Protein AF-A0AAV1J845-F1 (afdb_monomer)

Structure (mmCIF, N/CA/C/O backbone):
data_AF-A0AAV1J845-F1
#
_entry.id   AF-A0AAV1J845-F1
#
loop_
_atom_site.group_PDB
_atom_site.id
_atom_site.type_symbol
_atom_site.label_atom_id
_atom_site.label_alt_id
_atom_site.label_comp_id
_atom_site.label_asym_id
_atom_site.label_entity_id
_atom_site.label_seq_id
_atom_site.pdbx_PDB_ins_code
_atom_site.Cartn_x
_atom_site.Cartn_y
_atom_site.Cartn_z
_atom_site.occupancy
_atom_site.B_iso_or_equiv
_atom_site.auth_seq_id
_atom_site.auth_comp_id
_atom_site.auth_asym_id
_atom_site.auth_atom_id
_atom_site.pdbx_PDB_model_num
ATOM 1 N N . MET A 1 1 ? -7.715 6.908 -30.938 1.00 45.59 1 MET A N 1
ATOM 2 C CA . MET A 1 1 ? -7.040 5.640 -31.341 1.00 45.59 1 MET A CA 1
ATOM 3 C C . MET A 1 1 ? -5.636 5.889 -31.905 1.00 45.59 1 MET A C 1
ATOM 5 O O . MET A 1 1 ? -5.477 5.958 -33.118 1.00 45.59 1 M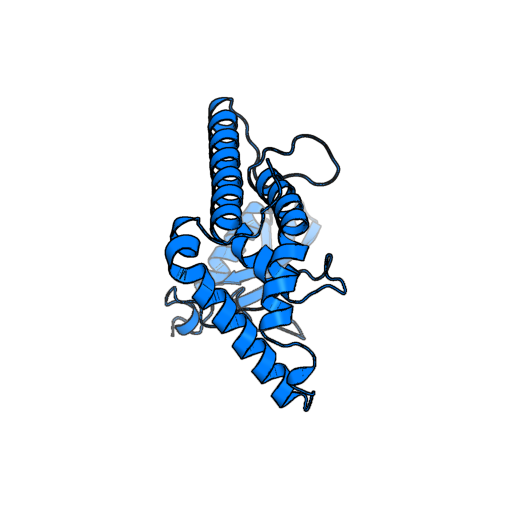ET A O 1
ATOM 9 N N . SER A 1 2 ? -4.590 6.000 -31.077 1.00 50.06 2 SER A N 1
ATOM 10 C CA . SER A 1 2 ? -3.217 5.915 -31.612 1.00 50.06 2 SER A CA 1
ATOM 11 C C . SER A 1 2 ? -2.814 4.439 -31.687 1.00 50.06 2 SER A C 1
ATOM 13 O O . SER A 1 2 ? -2.403 3.855 -30.682 1.00 50.06 2 SER A O 1
ATOM 15 N N . GLN A 1 3 ? -2.973 3.805 -32.847 1.00 63.19 3 GLN A N 1
ATOM 16 C CA . GLN A 1 3 ? -2.339 2.507 -33.075 1.00 63.19 3 GLN A CA 1
ATOM 17 C C . GLN A 1 3 ? -0.819 2.681 -32.957 1.00 63.19 3 GLN A C 1
ATOM 19 O O . GLN A 1 3 ? -0.258 3.655 -33.458 1.00 63.19 3 GLN A O 1
ATOM 24 N N . ILE A 1 4 ? -0.159 1.763 -32.254 1.00 71.00 4 ILE A N 1
ATOM 25 C CA . ILE A 1 4 ? 1.304 1.707 -32.213 1.00 71.00 4 ILE A CA 1
ATOM 26 C C . ILE A 1 4 ? 1.777 1.419 -33.643 1.00 71.00 4 ILE A C 1
ATOM 28 O O . ILE A 1 4 ? 1.463 0.357 -34.179 1.00 71.00 4 ILE A O 1
ATOM 32 N N . SER A 1 5 ? 2.482 2.363 -34.272 1.00 81.62 5 SER A N 1
ATOM 33 C CA . SER A 1 5 ? 2.924 2.203 -35.659 1.00 81.62 5 SER A CA 1
ATOM 34 C C . SER A 1 5 ? 4.077 1.205 -35.764 1.00 81.62 5 SER A C 1
ATOM 36 O O . SER A 1 5 ? 4.944 1.130 -34.888 1.00 81.62 5 SER A O 1
ATOM 38 N N . GLU A 1 6 ? 4.121 0.455 -36.865 1.00 82.44 6 GLU A N 1
ATOM 39 C CA . GLU A 1 6 ? 5.257 -0.425 -37.163 1.00 82.44 6 GLU A CA 1
ATOM 40 C C . GLU A 1 6 ? 6.566 0.359 -37.291 1.00 82.44 6 GLU A C 1
ATOM 42 O O . GLU A 1 6 ? 7.613 -0.122 -36.872 1.00 82.44 6 GLU A O 1
ATOM 47 N N . GLU A 1 7 ? 6.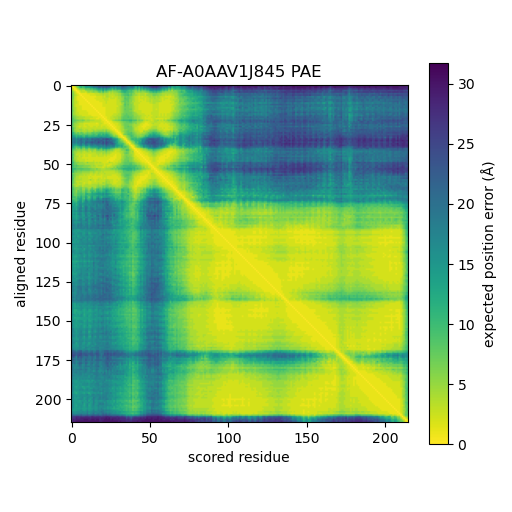505 1.603 -37.769 1.00 85.94 7 GLU A N 1
ATOM 48 C CA . GLU A 1 7 ? 7.653 2.509 -37.832 1.00 85.94 7 GLU A CA 1
ATOM 49 C C . GLU A 1 7 ? 8.264 2.769 -36.445 1.00 85.94 7 GLU A C 1
ATOM 51 O O . GLU A 1 7 ? 9.483 2.691 -36.271 1.00 85.94 7 GLU A O 1
ATOM 56 N N . TYR A 1 8 ? 7.428 3.023 -35.432 1.00 83.19 8 TYR A N 1
ATOM 57 C CA . TYR A 1 8 ? 7.897 3.213 -34.061 1.00 83.19 8 TYR A CA 1
ATOM 58 C C . TYR A 1 8 ? 8.542 1.936 -33.511 1.00 83.19 8 TYR A C 1
ATOM 60 O O . TYR A 1 8 ? 9.627 1.996 -32.931 1.00 83.19 8 TYR A O 1
ATOM 68 N N . LEU A 1 9 ? 7.911 0.777 -33.730 1.00 85.12 9 LEU A N 1
ATOM 69 C CA . LEU A 1 9 ? 8.444 -0.519 -33.297 1.00 85.12 9 LEU A CA 1
ATOM 70 C C . LEU A 1 9 ? 9.800 -0.812 -33.949 1.00 85.12 9 LEU A C 1
ATOM 72 O O . LEU A 1 9 ? 10.750 -1.156 -33.246 1.00 85.12 9 LEU A O 1
ATOM 76 N N . ASN A 1 10 ? 9.916 -0.581 -35.257 1.00 88.50 10 ASN A N 1
ATOM 77 C CA . ASN A 1 10 ? 11.156 -0.733 -36.016 1.00 88.50 10 ASN A CA 1
ATOM 78 C C . ASN A 1 10 ? 12.267 0.176 -35.501 1.00 88.50 10 ASN A C 1
ATOM 80 O O . ASN A 1 10 ? 13.402 -0.268 -35.326 1.00 88.50 10 ASN A O 1
ATOM 84 N N . LYS A 1 11 ? 11.944 1.435 -35.190 1.00 90.88 11 LYS A N 1
ATOM 85 C CA . LYS A 1 11 ? 12.905 2.381 -34.615 1.00 90.88 11 LYS A CA 1
ATOM 86 C C . LYS A 1 11 ? 13.447 1.898 -33.267 1.00 90.88 11 LYS A C 1
ATOM 88 O O . LYS A 1 11 ? 14.646 2.014 -33.012 1.00 90.88 11 LYS A O 1
ATOM 93 N N . VAL A 1 12 ? 12.586 1.361 -32.400 1.00 88.81 12 VAL A N 1
ATOM 94 C CA . VAL A 1 12 ? 13.008 0.831 -31.094 1.00 88.81 12 VAL A CA 1
ATOM 95 C C . VAL A 1 12 ? 13.835 -0.445 -31.266 1.00 88.81 12 VAL A C 1
ATOM 97 O O . VAL A 1 12 ? 14.912 -0.535 -30.682 1.00 88.81 12 VAL A O 1
ATOM 100 N N . LEU A 1 13 ? 13.392 -1.394 -32.098 1.00 90.88 13 LEU A N 1
ATOM 101 C CA . LEU A 1 13 ? 14.118 -2.644 -32.366 1.00 90.88 13 LEU A CA 1
ATOM 102 C C . LEU A 1 13 ? 15.496 -2.388 -32.982 1.00 90.88 13 LEU A C 1
ATOM 104 O O . LEU A 1 13 ? 16.471 -2.977 -32.531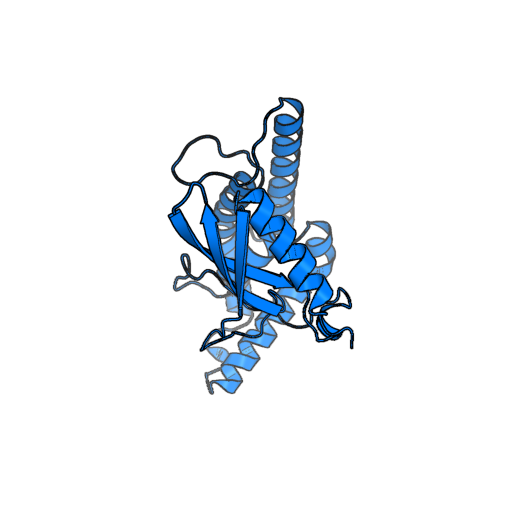 1.00 90.88 13 LEU A O 1
ATOM 108 N N . SER A 1 14 ? 15.606 -1.444 -33.919 1.00 91.56 14 SER A N 1
ATOM 109 C CA . SER A 1 14 ? 16.887 -1.028 -34.500 1.00 91.56 14 SER A CA 1
ATOM 110 C C . SER A 1 14 ? 17.855 -0.494 -33.442 1.00 91.56 14 SER A C 1
ATOM 112 O O . SER A 1 14 ? 19.036 -0.849 -33.433 1.00 91.56 14 SER A O 1
ATOM 114 N N . LYS A 1 15 ? 17.350 0.304 -32.492 1.00 92.75 15 LYS A N 1
ATOM 115 C CA . LYS A 1 15 ? 18.158 0.799 -31.375 1.00 92.75 15 LYS A CA 1
ATOM 116 C C . LYS A 1 15 ? 18.620 -0.338 -30.460 1.00 92.75 15 LYS A C 1
ATOM 118 O O . LYS A 1 15 ? 19.775 -0.336 -30.046 1.00 92.75 15 LYS A O 1
ATOM 123 N N . VAL A 1 16 ? 17.750 -1.305 -30.159 1.00 91.12 16 VAL A N 1
ATOM 124 C CA . VAL A 1 16 ? 18.125 -2.482 -29.357 1.00 91.12 16 VAL A CA 1
ATOM 125 C C . VAL A 1 16 ? 19.157 -3.337 -30.093 1.00 91.12 16 VAL A C 1
ATOM 127 O O . VAL A 1 16 ? 20.171 -3.685 -29.498 1.00 91.12 16 VAL A O 1
ATOM 130 N N . ALA A 1 17 ? 18.959 -3.603 -31.386 1.00 90.81 17 ALA A N 1
ATOM 131 C CA . ALA A 1 17 ? 19.885 -4.379 -32.209 1.00 90.81 17 ALA A CA 1
ATOM 132 C C . ALA A 1 17 ? 21.300 -3.784 -32.185 1.00 90.81 17 ALA A C 1
ATOM 134 O O . ALA A 1 17 ? 22.274 -4.489 -31.924 1.00 90.81 17 ALA A O 1
ATOM 135 N N . SER A 1 18 ? 21.391 -2.463 -32.377 1.00 91.50 18 SER A N 1
ATOM 136 C CA . SER A 1 18 ? 22.649 -1.716 -32.326 1.00 91.50 18 SER A CA 1
ATOM 137 C C . SER A 1 18 ? 23.315 -1.789 -30.949 1.00 91.50 18 SER A C 1
ATOM 139 O O . SER A 1 18 ? 24.509 -2.066 -30.873 1.00 91.50 18 SER A O 1
ATOM 141 N N . LEU A 1 19 ? 22.557 -1.611 -29.859 1.00 91.50 19 LEU A N 1
ATOM 142 C CA . LEU A 1 19 ? 23.084 -1.728 -28.492 1.00 91.50 19 LEU A CA 1
ATOM 143 C C . LEU A 1 19 ? 23.562 -3.148 -28.159 1.00 91.50 19 LEU A C 1
ATOM 145 O O . LEU A 1 19 ? 24.494 -3.315 -27.376 1.00 91.50 19 LEU A O 1
ATOM 149 N N . CYS A 1 20 ? 22.940 -4.167 -28.751 1.00 88.19 20 CYS A N 1
ATOM 150 C CA . CYS A 1 20 ? 23.326 -5.565 -28.579 1.00 88.19 20 CYS A CA 1
ATOM 151 C C . CYS A 1 20 ? 24.479 -6.003 -29.500 1.00 88.19 20 CYS A C 1
ATOM 153 O O . CYS A 1 20 ? 25.030 -7.088 -29.287 1.00 88.19 20 CYS A O 1
ATOM 155 N N . GLY A 1 21 ? 24.878 -5.161 -30.462 1.00 89.56 21 GLY A N 1
ATOM 156 C CA . GLY A 1 21 ? 25.995 -5.401 -31.377 1.00 89.56 21 GLY A CA 1
ATOM 157 C C . GLY A 1 21 ? 25.653 -6.271 -32.589 1.00 89.56 21 GLY A C 1
ATOM 158 O O . GLY A 1 21 ? 26.532 -6.964 -33.088 1.00 89.56 21 GLY A O 1
ATOM 159 N N . PHE A 1 22 ? 24.398 -6.275 -33.043 1.00 90.12 22 PHE A N 1
ATOM 160 C CA . PHE A 1 22 ? 24.001 -7.003 -34.251 1.00 90.12 22 PHE A CA 1
ATOM 161 C C . PHE A 1 22 ? 24.352 -6.220 -35.523 1.00 90.12 22 PHE A C 1
ATOM 163 O O . PHE A 1 22 ? 23.928 -5.075 -35.686 1.00 90.12 22 PHE A O 1
ATOM 170 N N . GLU A 1 23 ? 25.082 -6.853 -36.445 1.00 85.19 23 GLU A N 1
ATOM 171 C CA . GLU A 1 23 ? 25.502 -6.250 -37.723 1.00 85.19 23 GLU A CA 1
ATOM 172 C C . GLU A 1 23 ? 24.425 -6.394 -38.807 1.00 85.19 23 GLU A C 1
ATOM 174 O O . GLU A 1 23 ? 24.140 -5.463 -39.562 1.00 85.19 23 GLU A O 1
ATOM 179 N N . LYS A 1 24 ? 23.780 -7.562 -38.845 1.00 87.88 24 LYS A N 1
ATOM 180 C CA . LYS A 1 24 ? 22.594 -7.861 -39.654 1.00 87.88 24 LYS A CA 1
ATOM 181 C C . LYS A 1 24 ? 21.552 -8.477 -38.747 1.00 87.88 24 LYS A C 1
ATOM 183 O O . LYS A 1 24 ? 21.890 -9.326 -37.926 1.00 87.88 24 LYS A O 1
ATOM 188 N N . TRP A 1 25 ? 20.300 -8.065 -38.890 1.00 92.69 25 TRP A N 1
ATOM 189 C CA . TRP A 1 25 ? 19.234 -8.558 -38.032 1.00 92.69 25 TRP A CA 1
ATOM 190 C C . TRP A 1 25 ? 17.880 -8.546 -38.733 1.00 92.69 25 TRP A C 1
ATOM 192 O O . TRP A 1 25 ? 17.631 -7.787 -39.668 1.00 92.69 25 TRP A O 1
ATOM 202 N N . THR A 1 26 ? 17.009 -9.410 -38.239 1.00 92.12 26 THR A N 1
ATOM 203 C CA . THR A 1 26 ? 15.587 -9.500 -38.554 1.00 92.12 26 THR A CA 1
ATOM 204 C C . THR A 1 26 ? 14.833 -9.676 -37.242 1.00 92.12 26 THR A C 1
ATOM 206 O O . THR A 1 26 ? 15.435 -9.949 -36.199 1.00 92.12 26 THR A O 1
ATOM 209 N N . TYR A 1 27 ? 13.521 -9.491 -37.262 1.00 91.31 27 TYR A N 1
ATOM 210 C CA . TYR A 1 27 ? 12.710 -9.748 -36.085 1.00 91.31 27 TYR A CA 1
ATOM 211 C C . TYR A 1 27 ? 11.401 -10.425 -36.458 1.00 91.31 27 TYR A C 1
ATOM 213 O O . TYR A 1 27 ? 10.855 -10.209 -37.539 1.00 91.31 27 TYR A O 1
ATOM 221 N N . GLU A 1 28 ? 10.877 -11.189 -35.511 1.00 89.75 28 GLU A N 1
ATOM 222 C CA . GLU A 1 28 ? 9.559 -11.803 -35.583 1.00 89.75 28 GLU A CA 1
ATOM 223 C C . GLU A 1 28 ? 8.751 -11.382 -34.360 1.00 89.75 28 GLU A C 1
ATOM 225 O O . GLU A 1 28 ? 9.286 -11.251 -33.256 1.00 89.75 28 GLU A O 1
ATOM 230 N N . ARG A 1 29 ? 7.458 -11.115 -34.558 1.00 86.19 29 ARG A N 1
ATOM 231 C CA . ARG A 1 29 ? 6.534 -10.843 -33.456 1.00 86.19 29 ARG A CA 1
ATOM 232 C C . ARG A 1 29 ? 5.968 -12.168 -32.970 1.00 86.19 29 ARG A C 1
ATOM 234 O O . ARG A 1 29 ? 5.378 -12.900 -33.757 1.00 86.19 29 ARG A O 1
ATOM 241 N N . GLU A 1 30 ? 6.085 -12.427 -31.676 1.00 83.62 30 GLU A N 1
ATOM 242 C CA . GLU A 1 30 ? 5.433 -13.574 -31.047 1.00 83.62 30 GLU A CA 1
ATOM 243 C C . GLU A 1 30 ? 4.057 -13.178 -30.484 1.00 83.62 30 GLU A C 1
ATOM 245 O O . GLU A 1 30 ? 3.706 -11.999 -30.348 1.00 83.62 30 GLU A O 1
ATOM 250 N N . THR A 1 31 ? 3.260 -14.180 -30.130 1.00 75.88 31 THR A N 1
ATOM 251 C CA . THR A 1 31 ? 2.016 -14.013 -29.375 1.00 75.88 31 THR A CA 1
ATOM 252 C C . THR A 1 31 ? 2.125 -14.796 -28.080 1.00 75.88 31 THR A C 1
ATOM 254 O O . THR A 1 31 ? 2.496 -15.966 -28.103 1.00 75.88 31 THR A O 1
ATOM 257 N N . PHE A 1 32 ? 1.769 -14.190 -26.951 1.00 69.00 32 PHE A N 1
ATOM 258 C CA . PHE A 1 32 ? 1.576 -14.962 -25.726 1.00 69.00 32 PHE A CA 1
ATOM 259 C C . PHE A 1 32 ? 0.226 -15.684 -25.795 1.00 69.00 32 PHE A C 1
ATOM 261 O O . PHE A 1 32 ? -0.783 -15.051 -26.099 1.00 69.00 32 PHE A O 1
ATOM 268 N N . GLU A 1 33 ? 0.199 -16.980 -25.475 1.00 65.81 33 GLU A N 1
ATOM 269 C CA . GLU A 1 33 ? -1.042 -17.773 -25.420 1.00 65.81 33 GLU A CA 1
ATOM 270 C C . GLU A 1 33 ? -2.034 -17.221 -24.386 1.00 65.81 33 GLU A C 1
ATOM 272 O O . GLU A 1 33 ? -3.240 -17.236 -24.604 1.00 65.81 33 GLU A O 1
ATOM 277 N N . ASN A 1 34 ? -1.517 -16.669 -23.285 1.00 55.66 34 ASN A N 1
ATOM 278 C CA . ASN A 1 34 ? -2.303 -16.050 -22.226 1.00 55.66 34 ASN A CA 1
ATOM 279 C C . ASN A 1 34 ? -1.771 -14.641 -21.955 1.00 55.66 34 ASN A C 1
ATOM 281 O O . ASN A 1 34 ? -0.866 -14.446 -21.143 1.00 55.66 34 ASN A O 1
ATOM 285 N N . ILE A 1 35 ? -2.324 -13.638 -22.637 1.00 54.59 35 ILE A N 1
ATOM 286 C CA . ILE A 1 35 ? -2.120 -12.243 -22.242 1.00 54.59 35 ILE A CA 1
ATOM 287 C C . ILE A 1 35 ? -3.173 -11.934 -21.189 1.00 54.59 35 ILE A C 1
ATOM 289 O O . ILE A 1 35 ? -4.353 -11.787 -21.505 1.00 54.59 35 ILE A O 1
ATOM 293 N N . ALA A 1 36 ? -2.752 -11.769 -19.938 1.00 48.31 36 ALA A N 1
ATOM 294 C CA . ALA A 1 36 ? -3.540 -10.967 -19.024 1.00 48.31 36 ALA A CA 1
ATOM 295 C C . ALA A 1 36 ? -3.498 -9.538 -19.584 1.00 48.31 36 ALA A C 1
ATOM 297 O O . ALA A 1 36 ? -2.510 -8.829 -19.417 1.00 48.31 36 ALA A O 1
ATOM 298 N N . GLN A 1 37 ? -4.511 -9.135 -20.356 1.00 46.38 37 GLN A N 1
ATOM 299 C CA . GLN A 1 37 ? -4.685 -7.731 -20.719 1.00 46.38 37 GLN A CA 1
ATOM 300 C C . GLN A 1 37 ? -4.977 -6.988 -19.419 1.00 46.38 37 GLN A C 1
ATOM 302 O O . GLN A 1 37 ? -6.113 -6.912 -18.963 1.00 46.38 37 GLN A O 1
ATOM 307 N N . ASN A 1 38 ? -3.934 -6.510 -18.759 1.00 56.03 38 ASN A N 1
ATOM 308 C CA . ASN A 1 38 ? -4.056 -5.782 -17.514 1.00 56.03 38 ASN A CA 1
ATOM 309 C C . ASN A 1 38 ? -3.034 -4.643 -17.450 1.00 56.03 38 ASN A C 1
ATOM 311 O O . ASN A 1 38 ? -2.183 -4.480 -18.323 1.00 56.03 38 ASN A O 1
ATOM 315 N N . TYR A 1 39 ? -3.219 -3.815 -16.420 1.00 50.81 39 TYR A N 1
ATOM 316 C CA . TYR A 1 39 ? -2.565 -2.562 -16.008 1.00 50.81 39 TYR A CA 1
ATOM 317 C C . TYR A 1 39 ? -1.100 -2.295 -16.442 1.00 50.81 39 TYR A C 1
ATOM 319 O O . TYR A 1 39 ? -0.664 -1.147 -16.466 1.00 50.81 39 TYR A O 1
ATOM 327 N N . PHE A 1 40 ? -0.329 -3.315 -16.822 1.00 55.28 40 PHE A N 1
ATOM 328 C CA . PHE A 1 40 ? 1.024 -3.197 -17.364 1.00 55.28 40 PHE A CA 1
ATOM 329 C C . PHE A 1 40 ? 1.095 -2.622 -18.789 1.00 55.28 40 PHE A C 1
ATOM 331 O O . PHE A 1 40 ? 2.185 -2.255 -19.220 1.00 55.28 40 PHE A O 1
ATOM 338 N N . GLY A 1 41 ? -0.028 -2.476 -19.494 1.00 69.31 41 GLY A N 1
ATOM 339 C CA . GLY A 1 41 ? -0.061 -1.907 -20.841 1.00 69.31 41 GLY A CA 1
ATOM 340 C C . GLY A 1 41 ? -0.042 -2.959 -21.944 1.00 69.31 41 GLY A C 1
ATOM 341 O O . GLY A 1 41 ? -0.340 -4.126 -21.709 1.00 69.31 41 GLY A O 1
ATOM 342 N N . VAL A 1 42 ? 0.252 -2.543 -23.175 1.00 76.06 42 VAL A N 1
ATOM 343 C CA . VAL A 1 42 ? 0.363 -3.470 -24.306 1.00 76.06 42 VAL A CA 1
ATOM 344 C C . VAL A 1 42 ? 1.728 -4.138 -24.237 1.00 76.06 42 VAL A C 1
ATOM 346 O O . VAL A 1 42 ? 2.758 -3.470 -24.348 1.00 76.06 42 VAL A O 1
ATOM 349 N N . ILE A 1 43 ? 1.719 -5.454 -24.046 1.00 80.12 43 ILE A N 1
ATOM 350 C CA . ILE A 1 43 ? 2.917 -6.284 -24.044 1.00 80.12 43 ILE A CA 1
ATOM 351 C C . ILE A 1 43 ? 3.064 -6.910 -25.431 1.00 80.12 43 ILE A C 1
ATOM 353 O O . ILE A 1 43 ? 2.170 -7.625 -25.880 1.00 80.12 43 ILE A O 1
ATOM 357 N N . ILE A 1 44 ? 4.176 -6.634 -26.114 1.00 83.19 44 ILE A N 1
ATOM 358 C CA . ILE A 1 44 ? 4.451 -7.155 -27.459 1.00 83.19 44 ILE A CA 1
ATOM 359 C C . ILE A 1 44 ? 5.788 -7.900 -27.428 1.00 83.19 44 ILE A C 1
ATOM 361 O O . ILE A 1 44 ? 6.831 -7.247 -27.314 1.00 83.19 44 ILE A O 1
ATOM 365 N N . PRO A 1 45 ? 5.783 -9.242 -27.475 1.00 87.00 45 PRO A N 1
ATOM 366 C CA . PRO A 1 45 ? 7.011 -10.015 -27.532 1.00 87.00 45 PRO A CA 1
ATOM 367 C C . PRO A 1 45 ? 7.581 -10.028 -28.952 1.00 87.00 45 PRO A C 1
ATOM 369 O O . PRO A 1 45 ? 6.856 -10.100 -29.948 1.00 87.00 45 PRO A O 1
ATOM 372 N N . PHE A 1 46 ? 8.902 -9.962 -29.025 1.00 88.50 46 PHE A N 1
ATOM 373 C CA . PHE A 1 46 ? 9.682 -10.025 -30.246 1.00 88.50 46 PHE A CA 1
ATOM 374 C C . PHE A 1 46 ? 10.849 -10.987 -30.065 1.00 88.50 46 PHE A C 1
ATOM 376 O O . PHE A 1 46 ? 11.480 -11.024 -29.006 1.00 88.50 46 PHE A O 1
ATOM 383 N N . VAL A 1 47 ? 11.187 -11.695 -31.134 1.00 91.56 47 VAL A N 1
ATOM 384 C CA . VAL A 1 47 ? 12.469 -12.383 -31.267 1.00 91.56 47 VAL A CA 1
ATOM 385 C C . VAL A 1 47 ? 13.287 -11.604 -32.271 1.00 91.56 47 VAL A C 1
ATOM 387 O O . VAL A 1 47 ? 12.880 -11.459 -33.420 1.00 91.56 47 VAL A O 1
ATOM 390 N N . LEU A 1 48 ? 14.422 -11.076 -31.833 1.00 91.56 48 LEU A N 1
ATOM 391 C CA . LEU A 1 48 ? 15.394 -10.439 -32.704 1.00 91.56 48 LEU A CA 1
ATOM 392 C C . LEU A 1 48 ? 16.465 -11.467 -33.048 1.00 91.56 48 LEU A C 1
ATOM 394 O O . LEU A 1 48 ? 17.155 -11.952 -32.157 1.00 91.56 48 LEU A O 1
ATOM 398 N N . ASN A 1 49 ? 16.584 -11.802 -34.325 1.00 92.31 49 ASN A N 1
ATOM 399 C CA . ASN A 1 49 ? 17.580 -12.734 -34.837 1.00 92.31 49 ASN A CA 1
ATOM 400 C C . ASN A 1 49 ? 18.641 -11.935 -35.574 1.00 92.31 49 ASN A C 1
ATOM 402 O O . ASN A 1 49 ? 18.300 -11.155 -36.464 1.00 92.31 49 ASN A O 1
ATOM 406 N N . GLY A 1 50 ? 19.913 -12.120 -35.250 1.00 90.62 50 GLY A N 1
ATOM 407 C CA . GLY A 1 50 ? 20.966 -11.406 -35.954 1.00 90.62 50 GLY A CA 1
ATOM 408 C C . GLY A 1 50 ? 22.331 -12.058 -35.863 1.00 90.62 50 GLY A C 1
ATOM 409 O O . GLY A 1 50 ? 22.553 -12.988 -35.094 1.00 90.62 50 GLY A O 1
ATOM 410 N N . GLU A 1 51 ? 23.244 -11.542 -36.672 1.00 90.19 51 GLU A N 1
ATOM 411 C CA . GLU A 1 51 ? 24.639 -11.957 -36.697 1.00 90.19 51 GLU A CA 1
ATOM 412 C C . GLU A 1 51 ? 25.466 -11.029 -35.805 1.00 90.19 51 GLU A C 1
ATOM 414 O O . GLU A 1 51 ? 25.402 -9.799 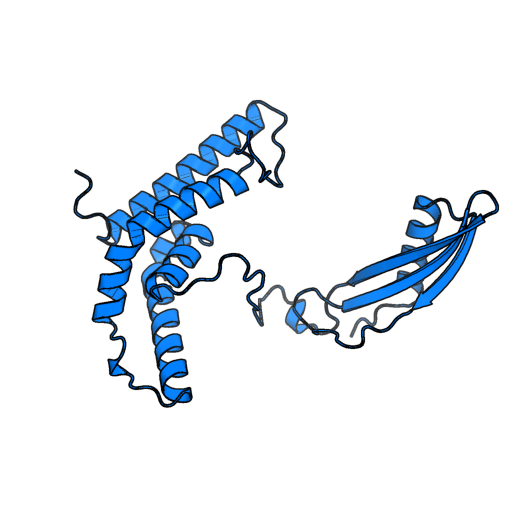-35.926 1.00 90.19 51 GLU A O 1
ATOM 419 N N . LYS A 1 52 ? 26.238 -11.632 -34.904 1.00 85.75 52 LYS A N 1
ATOM 420 C CA . LYS A 1 52 ? 27.155 -10.958 -33.992 1.00 85.75 52 LYS A CA 1
ATOM 421 C C . LYS A 1 52 ? 28.479 -11.711 -33.993 1.00 85.75 52 LYS A C 1
ATOM 423 O O . LYS A 1 52 ? 28.518 -12.900 -33.693 1.00 85.75 52 LYS A O 1
ATOM 428 N N . HIS A 1 53 ? 29.565 -11.026 -34.353 1.00 84.88 53 HIS A N 1
ATOM 429 C CA . HIS A 1 53 ? 30.908 -11.618 -34.448 1.00 84.88 53 HIS A CA 1
ATOM 430 C C . HIS A 1 53 ? 30.972 -12.912 -35.293 1.00 84.88 53 HIS A C 1
ATOM 432 O O . HIS A 1 53 ? 31.684 -13.852 -34.942 1.00 84.88 53 HIS A O 1
ATOM 438 N N . GLY A 1 54 ? 30.212 -12.984 -36.391 1.00 82.69 54 GLY A N 1
ATOM 439 C CA . GLY A 1 54 ? 30.175 -14.159 -37.272 1.00 82.69 54 GLY A CA 1
ATOM 440 C C . GLY A 1 54 ? 29.333 -15.339 -36.765 1.00 82.69 54 GLY A C 1
ATOM 441 O O . GLY A 1 54 ? 29.349 -16.401 -37.386 1.00 82.69 54 GLY A O 1
ATOM 442 N N . ALA A 1 55 ? 28.606 -15.182 -35.653 1.00 87.56 55 ALA A N 1
ATOM 443 C CA . ALA A 1 55 ? 27.670 -16.174 -35.130 1.00 87.56 55 ALA A CA 1
ATOM 444 C C . ALA A 1 55 ? 26.230 -15.646 -35.162 1.00 87.56 55 ALA A C 1
ATOM 446 O O . ALA A 1 55 ? 25.979 -14.469 -34.904 1.00 87.56 55 ALA A O 1
ATOM 447 N N . ASN A 1 56 ? 25.275 -16.531 -35.450 1.00 90.75 56 ASN A N 1
ATOM 448 C CA . ASN A 1 56 ? 23.854 -16.209 -35.349 1.00 90.75 56 ASN A CA 1
ATOM 449 C C . ASN A 1 56 ? 23.400 -16.313 -33.890 1.00 90.75 56 ASN A C 1
ATOM 451 O O . ASN A 1 56 ? 23.557 -17.362 -33.263 1.00 90.75 56 ASN A O 1
ATOM 455 N N . GLU A 1 57 ? 22.789 -15.251 -33.378 1.00 92.38 57 GLU A N 1
ATOM 456 C CA . GLU A 1 57 ? 22.204 -15.191 -32.041 1.00 92.38 57 GLU A CA 1
ATOM 457 C C . GLU A 1 57 ? 20.750 -14.702 -32.101 1.00 92.38 57 GLU A C 1
ATOM 459 O O . GLU A 1 57 ? 20.360 -13.923 -32.976 1.00 92.38 57 GLU A O 1
ATOM 464 N N . SER A 1 58 ? 19.954 -15.142 -31.126 1.00 91.25 58 SER A N 1
ATOM 465 C CA . SER A 1 58 ? 18.562 -14.727 -30.955 1.00 91.25 58 SER A CA 1
ATOM 466 C C . SER A 1 58 ? 18.376 -14.061 -29.598 1.00 91.25 58 SER A C 1
ATOM 468 O O . SER A 1 58 ? 18.757 -14.608 -28.562 1.00 91.25 58 SER A O 1
ATOM 470 N N . LEU A 1 59 ? 17.719 -12.907 -29.591 1.00 89.06 59 LEU A N 1
ATOM 471 C CA . LEU A 1 59 ? 17.366 -12.166 -28.390 1.00 89.06 59 LEU A CA 1
ATOM 472 C C . LEU A 1 59 ? 15.846 -12.059 -28.280 1.00 89.06 59 LEU A C 1
ATOM 474 O O . LEU A 1 59 ? 15.190 -11.447 -29.121 1.00 89.06 59 LEU A O 1
ATOM 478 N N . ARG A 1 60 ? 15.283 -12.627 -27.210 1.00 90.19 60 ARG A N 1
ATOM 479 C CA . ARG A 1 60 ? 13.862 -12.467 -26.883 1.00 90.19 60 ARG A CA 1
ATOM 480 C C . ARG A 1 60 ? 13.662 -11.184 -26.090 1.00 90.19 60 ARG A C 1
ATOM 482 O O . ARG A 1 60 ? 14.256 -11.009 -25.028 1.00 90.19 60 ARG A O 1
ATOM 489 N N . ILE A 1 61 ? 12.827 -10.294 -26.610 1.00 87.69 61 ILE A N 1
ATOM 490 C CA . ILE A 1 61 ? 12.554 -8.976 -26.040 1.00 87.69 61 ILE A CA 1
ATOM 491 C C . ILE A 1 61 ? 11.051 -8.829 -25.874 1.00 87.69 61 ILE A C 1
ATOM 493 O O . ILE A 1 61 ? 10.272 -9.280 -26.705 1.00 87.69 61 ILE A O 1
ATOM 497 N N . VAL A 1 62 ? 10.633 -8.146 -24.817 1.00 85.81 62 VAL A N 1
ATOM 498 C CA . VAL A 1 62 ? 9.230 -7.821 -24.594 1.00 85.81 62 VAL A CA 1
ATOM 499 C C . VAL A 1 62 ? 9.085 -6.312 -24.482 1.00 85.81 62 VAL A C 1
ATOM 501 O O . VAL A 1 62 ? 9.642 -5.691 -23.576 1.00 85.81 62 VAL A O 1
ATOM 504 N N . PHE A 1 63 ? 8.339 -5.703 -25.402 1.00 84.06 63 PHE A N 1
ATOM 505 C CA . PHE A 1 63 ? 8.001 -4.286 -25.312 1.00 84.06 63 PHE A CA 1
ATOM 506 C C . PHE A 1 63 ? 6.790 -4.095 -24.414 1.00 84.06 63 PHE A C 1
ATOM 508 O O . PHE A 1 63 ? 5.769 -4.750 -24.597 1.00 84.06 63 PHE A O 1
ATOM 515 N N . LYS A 1 64 ? 6.904 -3.157 -23.472 1.00 81.69 64 LYS A N 1
ATOM 516 C CA . LYS A 1 64 ? 5.814 -2.696 -22.614 1.00 81.69 64 LYS A CA 1
ATOM 517 C C . LYS A 1 64 ? 5.431 -1.281 -23.038 1.00 81.69 64 LYS A C 1
ATOM 519 O O . LYS A 1 64 ? 6.197 -0.345 -22.821 1.00 81.69 64 LYS A O 1
ATOM 524 N N . LEU A 1 65 ? 4.263 -1.131 -23.652 1.00 76.38 65 LEU A N 1
ATOM 525 C CA . LEU A 1 65 ? 3.757 0.139 -24.177 1.00 76.38 65 LEU A CA 1
ATOM 526 C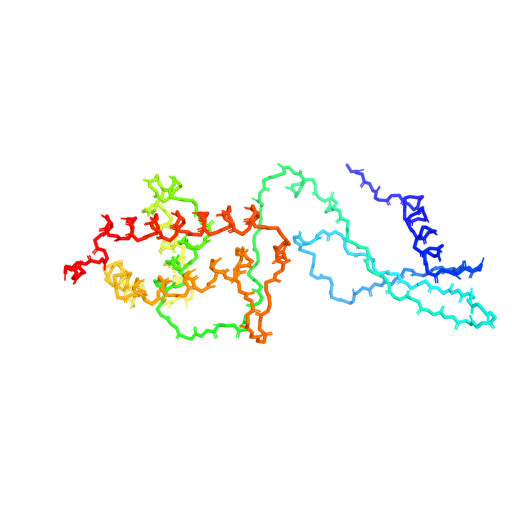 C . LEU A 1 65 ? 2.490 0.567 -23.439 1.00 76.38 65 LEU A C 1
ATOM 528 O O . LEU A 1 65 ? 1.828 -0.251 -22.808 1.00 76.38 65 LEU A O 1
ATOM 532 N N . ALA A 1 66 ? 2.135 1.851 -23.510 1.00 72.50 66 ALA A N 1
ATOM 533 C CA . ALA A 1 66 ? 0.903 2.339 -22.893 1.00 72.50 66 ALA A CA 1
ATOM 534 C C . ALA A 1 66 ? -0.327 1.576 -23.440 1.00 72.50 66 A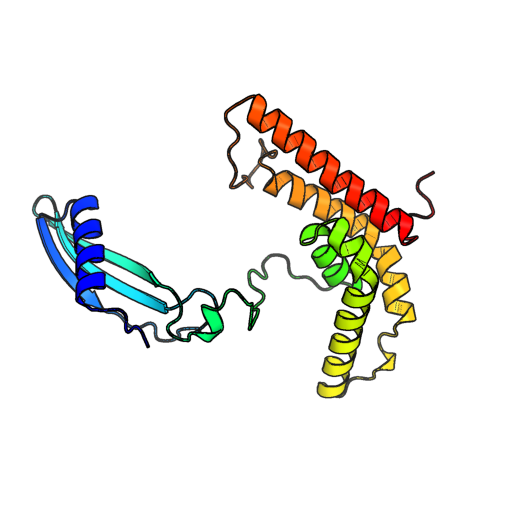LA A C 1
ATOM 536 O O . ALA A 1 66 ? -0.361 1.269 -24.635 1.00 72.50 66 ALA A O 1
ATOM 537 N N . PRO A 1 67 ? -1.345 1.286 -22.606 1.00 72.88 67 PRO A N 1
ATOM 538 C CA . PRO A 1 67 ? -2.585 0.638 -23.044 1.00 72.88 67 PRO A CA 1
ATOM 539 C C . PRO A 1 67 ? -3.193 1.349 -24.259 1.00 72.88 67 PRO A C 1
ATOM 541 O O . PRO A 1 67 ? -3.138 2.571 -24.328 1.00 72.88 67 PRO A O 1
ATOM 544 N N . ASN A 1 68 ? -3.787 0.631 -25.216 1.00 73.31 68 ASN A N 1
ATOM 545 C CA . ASN A 1 68 ? -4.477 1.266 -26.356 1.00 73.31 68 ASN A CA 1
ATOM 546 C C . ASN A 1 68 ? -5.807 1.921 -25.961 1.00 73.31 68 ASN A C 1
ATOM 548 O O . ASN A 1 68 ? -6.275 2.827 -26.647 1.00 73.31 68 ASN A O 1
ATOM 552 N N . ASP A 1 69 ? -6.395 1.459 -24.863 1.00 72.19 69 ASP A N 1
ATOM 553 C CA . ASP A 1 69 ? -7.624 1.994 -24.302 1.00 72.19 69 ASP A CA 1
ATOM 554 C C . ASP A 1 69 ? -7.333 3.297 -23.539 1.00 72.19 69 ASP A C 1
ATOM 556 O O . ASP A 1 69 ? -6.582 3.324 -22.559 1.00 72.19 69 ASP A O 1
ATOM 560 N N . GLU A 1 70 ? -7.924 4.387 -24.032 1.00 72.12 70 GLU A N 1
ATOM 561 C CA . GLU A 1 70 ? -7.738 5.749 -23.528 1.00 72.12 70 GLU A CA 1
ATOM 562 C C . GLU A 1 70 ? -8.198 5.904 -22.071 1.00 72.12 70 GLU A C 1
ATOM 564 O O . GLU A 1 70 ? -7.647 6.738 -21.355 1.00 72.12 70 GLU A O 1
ATOM 569 N N . ARG A 1 71 ? -9.095 5.039 -21.574 1.00 69.00 71 ARG A N 1
ATOM 570 C CA . ARG A 1 71 ? -9.514 5.041 -20.162 1.00 69.00 71 ARG A CA 1
ATOM 571 C C . ARG A 1 71 ? -8.346 4.774 -19.211 1.00 69.00 71 ARG A C 1
ATOM 573 O O . ARG A 1 71 ? -8.337 5.291 -18.101 1.00 69.00 71 ARG A O 1
ATOM 580 N N . TYR A 1 72 ? -7.339 4.010 -19.641 1.00 66.94 72 TYR A N 1
ATOM 581 C CA . TYR A 1 72 ? -6.118 3.789 -18.857 1.00 66.94 72 TYR A CA 1
ATOM 582 C C . TYR A 1 72 ? -5.056 4.885 -19.066 1.00 66.94 72 TYR A C 1
ATOM 584 O O . TYR A 1 72 ? -4.002 4.841 -18.431 1.00 66.94 72 TYR A O 1
ATOM 592 N N . ARG A 1 73 ? -5.292 5.845 -19.972 1.00 68.31 73 ARG A N 1
ATOM 593 C CA . ARG A 1 73 ? -4.381 6.965 -20.271 1.00 68.31 73 ARG A CA 1
ATOM 594 C C . ARG A 1 73 ? -4.778 8.268 -19.575 1.00 68.31 73 ARG A C 1
ATOM 596 O O . ARG A 1 73 ? -3.948 9.164 -19.494 1.00 68.31 73 ARG A O 1
ATOM 603 N N . ASP A 1 74 ? -5.990 8.350 -19.032 1.00 71.88 74 ASP A N 1
ATOM 604 C CA . ASP A 1 74 ? -6.552 9.542 -18.374 1.00 71.88 74 ASP A CA 1
ATOM 605 C C . ASP A 1 74 ? -5.940 9.843 -16.984 1.00 71.88 74 ASP A C 1
ATOM 607 O O . ASP A 1 74 ? -6.456 10.640 -16.208 1.00 71.88 74 ASP A O 1
ATOM 611 N N . GLY A 1 75 ? -4.863 9.149 -16.591 1.00 69.88 75 GLY A N 1
ATOM 612 C CA . GLY A 1 75 ? -4.217 9.299 -15.277 1.00 69.88 75 GLY A CA 1
ATOM 613 C C . GLY A 1 75 ? -5.073 8.853 -14.081 1.00 69.88 75 GLY A C 1
ATOM 614 O O . GLY A 1 75 ? -4.565 8.753 -12.964 1.00 69.88 75 GLY A O 1
ATOM 615 N N . ARG A 1 76 ? -6.353 8.539 -14.304 1.00 75.69 76 ARG A N 1
ATOM 616 C CA . ARG A 1 76 ? -7.283 8.017 -13.310 1.00 75.69 76 ARG A CA 1
ATOM 617 C C . ARG A 1 76 ? -7.202 6.487 -13.256 1.00 75.69 76 ARG A C 1
ATOM 619 O O . ARG A 1 76 ? -7.437 5.831 -14.269 1.00 75.69 76 ARG A O 1
ATOM 626 N N . PRO A 1 77 ? -6.932 5.885 -12.086 1.00 73.50 77 PRO A N 1
ATOM 627 C CA . PRO A 1 77 ? -7.021 4.438 -11.931 1.00 73.50 77 PRO A CA 1
ATOM 628 C C . PRO A 1 77 ? -8.458 3.953 -12.181 1.00 73.50 77 PRO A C 1
ATOM 630 O O . PRO A 1 77 ? -9.388 4.425 -11.528 1.00 73.50 77 PRO A O 1
ATOM 633 N N . ILE A 1 78 ? -8.638 3.010 -13.111 1.00 78.06 78 ILE A N 1
ATOM 634 C CA . ILE A 1 78 ? -9.952 2.417 -13.438 1.00 78.06 78 ILE A CA 1
ATOM 635 C C . ILE A 1 78 ? -10.102 0.960 -12.980 1.00 78.06 78 ILE A C 1
ATOM 637 O O . ILE A 1 78 ? -11.207 0.432 -12.947 1.00 78.06 78 ILE A O 1
ATOM 641 N N . SER A 1 79 ? -8.995 0.303 -12.632 1.00 75.81 79 SER A N 1
ATOM 642 C CA . SER A 1 79 ? -8.968 -1.076 -12.141 1.00 75.81 79 SER A CA 1
ATOM 643 C C . SER A 1 79 ? -7.686 -1.327 -11.354 1.00 75.81 79 SER A C 1
ATOM 645 O O . SER A 1 79 ? -6.642 -0.774 -11.708 1.00 75.81 79 SER A O 1
ATOM 647 N N . ALA A 1 80 ? -7.740 -2.214 -10.364 1.00 79.25 80 ALA A N 1
ATOM 648 C CA . ALA A 1 80 ? -6.574 -2.693 -9.630 1.00 79.25 80 ALA A CA 1
ATOM 649 C C . ALA A 1 80 ? -6.544 -4.227 -9.624 1.00 79.25 80 ALA A C 1
ATOM 651 O O . ALA A 1 80 ? -7.588 -4.873 -9.668 1.00 79.25 80 ALA A O 1
ATOM 652 N N . CYS A 1 81 ? -5.343 -4.798 -9.573 1.00 80.31 81 CYS A N 1
ATOM 653 C CA . CYS A 1 81 ? -5.122 -6.231 -9.408 1.00 80.31 81 CYS A CA 1
ATOM 654 C C . CYS A 1 81 ? -4.032 -6.426 -8.354 1.00 80.31 81 CYS A C 1
ATOM 656 O O . CYS A 1 81 ? -2.969 -5.807 -8.451 1.00 80.31 81 CYS A O 1
ATOM 658 N N . ILE A 1 82 ? -4.313 -7.247 -7.342 1.00 80.19 82 ILE A N 1
ATOM 659 C CA . ILE A 1 82 ? -3.318 -7.632 -6.340 1.00 80.19 82 ILE A CA 1
ATOM 660 C C . ILE A 1 82 ? -2.382 -8.648 -6.993 1.00 80.19 82 ILE A C 1
ATOM 662 O O . ILE A 1 82 ? -2.822 -9.579 -7.660 1.00 80.19 82 ILE A O 1
ATOM 666 N N . ILE A 1 83 ? -1.084 -8.445 -6.815 1.00 81.69 83 ILE A N 1
ATOM 667 C CA . ILE A 1 83 ? -0.034 -9.342 -7.294 1.00 81.69 83 ILE A CA 1
ATOM 668 C C . ILE A 1 83 ? 0.859 -9.731 -6.119 1.00 81.69 83 ILE A C 1
ATOM 670 O O . ILE A 1 83 ? 0.761 -9.134 -5.050 1.00 81.69 83 ILE A O 1
ATOM 674 N N . ASP A 1 84 ? 1.765 -10.679 -6.356 1.00 77.75 84 ASP A N 1
ATOM 675 C CA . ASP A 1 84 ? 2.803 -11.073 -5.400 1.00 77.75 84 ASP A CA 1
ATOM 676 C C . ASP A 1 84 ? 2.248 -11.644 -4.077 1.00 77.75 84 ASP A C 1
ATOM 678 O O . ASP A 1 84 ? 2.335 -11.057 -2.999 1.00 77.75 84 ASP A O 1
ATOM 682 N N . TYR A 1 85 ? 1.684 -12.851 -4.174 1.00 83.94 85 TYR A N 1
ATOM 683 C CA . TYR A 1 85 ? 1.084 -13.595 -3.059 1.00 83.94 85 TYR A CA 1
ATOM 684 C C . TYR A 1 85 ? 2.112 -14.323 -2.168 1.00 83.94 85 TYR A C 1
ATOM 686 O O . TYR A 1 85 ? 1.743 -15.175 -1.362 1.00 83.94 85 TYR A O 1
ATOM 694 N N . GLN A 1 86 ? 3.411 -14.018 -2.284 1.00 84.00 86 GLN A N 1
ATOM 695 C CA . GLN A 1 86 ? 4.476 -14.754 -1.582 1.00 84.00 86 GLN A CA 1
ATOM 696 C C . GLN A 1 86 ? 4.418 -14.631 -0.047 1.00 84.00 86 GLN A C 1
ATOM 698 O O . GLN A 1 86 ? 5.018 -15.433 0.663 1.00 84.00 86 GLN A O 1
ATOM 703 N N . THR A 1 87 ? 3.699 -13.630 0.471 1.00 82.44 87 THR A N 1
ATOM 704 C CA . THR A 1 87 ? 3.518 -13.392 1.917 1.00 82.44 87 THR A CA 1
ATOM 705 C C . THR A 1 87 ? 2.081 -13.615 2.402 1.00 82.44 87 THR A C 1
ATOM 707 O O . THR A 1 87 ? 1.765 -13.317 3.561 1.00 82.44 87 THR A O 1
ATOM 710 N N . THR A 1 88 ? 1.205 -14.141 1.536 1.00 87.69 88 THR A N 1
ATOM 711 C CA . THR A 1 88 ? -0.191 -14.431 1.876 1.00 87.69 88 THR A CA 1
ATOM 712 C C . THR A 1 88 ? -0.268 -15.496 2.963 1.00 87.69 88 THR A C 1
ATOM 714 O O . THR A 1 88 ? 0.429 -16.508 2.931 1.00 87.69 88 THR A O 1
ATOM 717 N N . ARG A 1 89 ? -1.136 -15.260 3.944 1.00 89.94 89 ARG A N 1
ATOM 718 C CA . ARG A 1 89 ? -1.360 -16.146 5.084 1.00 89.94 89 ARG A CA 1
ATOM 719 C C . ARG A 1 89 ? -2.784 -15.982 5.591 1.00 89.94 89 ARG A C 1
ATOM 721 O O . ARG A 1 89 ? -3.407 -14.953 5.352 1.00 89.94 89 ARG A O 1
ATOM 728 N N . ILE A 1 90 ? -3.272 -16.973 6.327 1.00 92.56 90 ILE A N 1
ATOM 729 C CA . ILE A 1 90 ? -4.550 -16.863 7.035 1.00 92.56 90 ILE A CA 1
ATOM 730 C C . ILE A 1 90 ? -4.355 -15.901 8.214 1.00 92.56 90 ILE A C 1
ATOM 732 O O . ILE A 1 90 ? -3.490 -16.126 9.060 1.00 92.56 90 ILE A O 1
ATOM 736 N N . SER A 1 91 ? -5.124 -14.813 8.242 1.00 90.75 91 SER A N 1
ATOM 737 C CA . SER A 1 91 ? -5.048 -13.755 9.255 1.00 90.75 91 SER A CA 1
ATOM 738 C C . SER A 1 91 ? -6.401 -13.043 9.387 1.00 90.75 91 SER A C 1
ATOM 740 O O . SER A 1 91 ? -7.309 -13.280 8.592 1.00 90.75 91 SER A O 1
ATOM 742 N N . SER A 1 92 ? -6.542 -12.171 10.392 1.00 93.69 92 SER A N 1
ATOM 743 C CA . SER A 1 92 ? -7.720 -11.305 10.530 1.00 93.69 92 SER A CA 1
ATOM 744 C C . SER A 1 92 ? -7.828 -10.338 9.335 1.00 93.69 92 SER A C 1
ATOM 746 O O . SER A 1 92 ? -6.810 -9.736 8.977 1.00 93.69 92 SER A O 1
ATOM 748 N N . PRO A 1 93 ? -9.032 -10.107 8.766 1.00 94.69 93 PRO A N 1
ATOM 749 C CA . PRO A 1 93 ? -9.262 -9.086 7.736 1.00 94.69 93 PRO A CA 1
ATOM 750 C C . PRO A 1 93 ? -8.795 -7.682 8.155 1.00 94.69 93 PRO A C 1
ATOM 752 O O . PRO A 1 93 ? -8.331 -6.895 7.328 1.00 94.69 93 PRO A O 1
ATOM 755 N N . ALA A 1 94 ? -8.859 -7.379 9.458 1.00 97.81 94 ALA A N 1
ATOM 756 C CA . ALA A 1 94 ? -8.360 -6.130 10.028 1.00 97.81 94 ALA A CA 1
ATOM 757 C C . ALA A 1 94 ? -6.851 -5.944 9.806 1.00 97.81 94 ALA A C 1
ATOM 759 O O . ALA A 1 94 ? -6.396 -4.822 9.588 1.00 97.81 94 ALA A O 1
ATOM 760 N N . TYR A 1 95 ? -6.078 -7.036 9.817 1.00 97.00 95 TYR A N 1
ATOM 761 C CA . TYR A 1 95 ? -4.640 -7.002 9.562 1.00 97.00 95 TYR A CA 1
ATOM 762 C C . TYR A 1 95 ? -4.345 -6.469 8.160 1.00 97.00 95 TYR A C 1
ATOM 764 O O . TYR A 1 95 ? -3.549 -5.544 8.002 1.00 97.00 95 TYR A O 1
ATOM 772 N N . ASP A 1 96 ? -5.007 -7.035 7.150 1.00 93.94 96 ASP A N 1
ATOM 773 C CA . ASP A 1 96 ? -4.733 -6.728 5.746 1.00 93.94 96 ASP A CA 1
ATOM 774 C C . ASP A 1 96 ? -5.039 -5.265 5.429 1.00 93.94 96 ASP A C 1
ATOM 776 O O . ASP A 1 96 ? -4.203 -4.554 4.863 1.00 93.94 96 ASP A O 1
ATOM 780 N N . VAL A 1 97 ? -6.217 -4.787 5.841 1.00 97.06 97 VAL A N 1
ATOM 781 C CA . VAL A 1 97 ? -6.632 -3.405 5.577 1.00 97.06 97 VAL A CA 1
ATOM 782 C C . VAL A 1 97 ? -5.819 -2.398 6.385 1.00 97.06 97 VAL A C 1
ATOM 784 O O . VAL A 1 97 ? -5.416 -1.371 5.835 1.00 97.06 97 VAL A O 1
ATOM 787 N N . LEU A 1 98 ? -5.519 -2.679 7.658 1.00 98.06 98 LEU A N 1
ATOM 788 C CA . LEU A 1 98 ? -4.740 -1.755 8.476 1.00 98.06 98 LEU A CA 1
ATOM 789 C C . LEU A 1 98 ? -3.318 -1.624 7.938 1.00 98.06 98 LEU A C 1
ATOM 791 O O . LEU A 1 98 ? -2.841 -0.503 7.750 1.00 98.06 98 LEU A O 1
ATOM 795 N N . TYR A 1 99 ? -2.672 -2.754 7.637 1.00 95.38 99 TYR A N 1
ATOM 796 C CA . TYR A 1 99 ? -1.345 -2.783 7.034 1.00 95.38 99 TYR A CA 1
ATOM 797 C C . TYR A 1 99 ? -1.313 -2.014 5.708 1.00 95.38 99 TYR A C 1
ATOM 799 O O . TYR A 1 99 ? -0.440 -1.162 5.515 1.00 95.38 99 TYR A O 1
ATOM 807 N N . LEU A 1 100 ? -2.287 -2.254 4.821 1.00 94.94 100 LEU A N 1
ATOM 808 C CA . LEU A 1 100 ? -2.394 -1.556 3.541 1.00 94.94 100 LEU A CA 1
ATOM 809 C C . LEU A 1 100 ? -2.515 -0.041 3.739 1.00 94.94 100 LEU A C 1
ATOM 811 O O . LEU A 1 100 ? -1.763 0.723 3.129 1.00 94.94 100 LEU A O 1
ATOM 815 N N . ILE A 1 101 ? -3.420 0.400 4.617 1.00 97.44 101 ILE A N 1
ATOM 816 C CA . ILE A 1 101 ? -3.648 1.823 4.878 1.00 97.44 101 ILE A CA 1
ATOM 817 C C . ILE A 1 101 ? -2.370 2.481 5.404 1.00 97.44 101 ILE A C 1
ATOM 819 O O . ILE A 1 101 ? -1.929 3.477 4.832 1.00 97.44 101 ILE A O 1
ATOM 823 N N . ILE A 1 102 ? -1.741 1.958 6.460 1.00 96.75 102 ILE A N 1
ATOM 824 C CA . ILE A 1 102 ? -0.617 2.664 7.102 1.00 96.75 102 ILE A CA 1
ATOM 825 C C . ILE A 1 102 ? 0.652 2.685 6.243 1.00 96.75 102 ILE A C 1
ATOM 827 O O . ILE A 1 102 ? 1.418 3.645 6.322 1.00 96.75 102 ILE A O 1
ATOM 831 N N . THR A 1 103 ? 0.865 1.676 5.394 1.00 94.38 103 THR A N 1
ATOM 832 C CA . THR A 1 103 ? 2.052 1.601 4.524 1.00 94.38 103 THR A CA 1
ATOM 833 C C . THR A 1 103 ? 1.893 2.343 3.200 1.00 94.38 103 THR A C 1
ATOM 835 O O . THR A 1 103 ? 2.895 2.770 2.624 1.00 94.38 103 THR A O 1
ATOM 838 N N . SER A 1 104 ? 0.657 2.536 2.727 1.00 93.06 104 SER A N 1
ATOM 839 C CA . SER A 1 104 ? 0.388 3.046 1.372 1.00 93.06 104 SER A CA 1
ATOM 840 C C . SER A 1 104 ? -0.218 4.451 1.331 1.00 93.06 104 SER A C 1
ATOM 842 O O . SER A 1 104 ? -0.516 4.960 0.254 1.00 93.06 104 SER A O 1
ATOM 844 N N . THR A 1 105 ? -0.403 5.105 2.480 1.00 95.50 105 THR A N 1
ATOM 845 C CA . THR A 1 105 ? -1.026 6.437 2.565 1.00 95.50 105 THR A CA 1
ATOM 846 C C . THR A 1 105 ? -0.148 7.446 3.302 1.00 95.50 105 THR A C 1
ATOM 848 O O . THR A 1 105 ? 0.740 7.090 4.080 1.00 95.50 105 THR A O 1
ATOM 851 N N . SER A 1 106 ? -0.400 8.737 3.072 1.00 95.00 106 SER A N 1
ATOM 852 C CA . SER A 1 106 ? 0.182 9.812 3.878 1.00 95.00 106 SER A CA 1
ATOM 853 C C . SER A 1 106 ? -0.631 10.032 5.157 1.00 95.00 106 SER A C 1
ATOM 855 O O . SER A 1 106 ? -1.832 9.762 5.193 1.00 95.00 106 SER A O 1
ATOM 857 N N . SER A 1 107 ? -0.004 10.598 6.193 1.00 94.31 107 SER A N 1
ATOM 858 C CA . SER A 1 107 ? -0.730 11.003 7.409 1.00 94.31 107 SER A CA 1
ATOM 859 C C . SER A 1 107 ? -1.838 12.019 7.104 1.00 94.31 107 SER A C 1
ATOM 861 O O . SER A 1 107 ? -2.922 11.926 7.666 1.00 94.31 107 SER A O 1
ATOM 863 N N . GLN A 1 108 ? -1.631 12.931 6.143 1.00 96.88 108 GLN A N 1
ATOM 864 C CA . GLN A 1 108 ? -2.679 13.860 5.703 1.00 96.88 108 GLN A CA 1
ATOM 865 C C . GLN A 1 108 ? -3.923 13.118 5.193 1.00 96.88 108 GLN A C 1
ATOM 867 O O . GLN A 1 108 ? -5.038 13.455 5.582 1.00 96.88 108 GLN A O 1
ATOM 872 N N . LEU A 1 109 ? -3.732 12.088 4.361 1.00 97.50 109 LEU A N 1
ATOM 873 C CA . LEU A 1 109 ? -4.835 11.290 3.833 1.00 97.50 109 LEU A CA 1
ATOM 874 C C . LEU A 1 109 ? -5.540 10.529 4.957 1.00 97.50 109 LEU A C 1
ATOM 876 O O . LEU A 1 109 ? -6.765 10.558 5.024 1.00 97.50 109 LEU A O 1
ATOM 880 N N . ARG A 1 110 ? -4.791 9.895 5.869 1.00 97.56 110 ARG A N 1
ATOM 881 C CA . ARG A 1 110 ? -5.388 9.161 6.996 1.00 97.56 110 ARG A CA 1
ATOM 882 C C . ARG A 1 110 ? -6.187 10.077 7.915 1.00 97.56 110 ARG A C 1
ATOM 884 O O . ARG A 1 110 ? -7.332 9.772 8.222 1.00 97.56 110 ARG A O 1
ATOM 891 N N . LYS A 1 111 ? -5.660 11.248 8.271 1.00 96.12 111 LYS A N 1
ATOM 892 C CA . LYS A 1 111 ? -6.392 12.235 9.082 1.00 96.12 111 LYS A CA 1
ATOM 893 C C . LYS A 1 111 ? -7.735 12.633 8.472 1.00 96.12 111 LYS A C 1
ATOM 895 O O . LYS A 1 111 ? -8.671 12.903 9.214 1.00 96.12 111 LYS A O 1
ATOM 900 N N . GLN A 1 112 ? -7.832 12.657 7.145 1.00 97.69 112 GLN A N 1
ATOM 901 C CA . GLN A 1 112 ? -9.054 13.049 6.452 1.00 97.69 112 GLN A CA 1
ATOM 902 C C . GLN A 1 112 ? -10.002 11.875 6.163 1.00 97.69 112 GLN A C 1
ATOM 904 O O . GLN A 1 112 ? -11.215 12.045 6.236 1.00 97.69 112 GLN A O 1
ATOM 909 N N . TYR A 1 113 ? -9.470 10.697 5.830 1.00 98.12 113 TYR A N 1
ATOM 910 C CA . TYR A 1 113 ? -10.247 9.625 5.200 1.00 98.12 113 TYR A CA 1
ATOM 911 C C . TYR A 1 113 ? -10.136 8.262 5.890 1.00 98.12 113 TYR A C 1
ATOM 913 O O . TYR A 1 113 ? -10.700 7.295 5.388 1.00 98.12 113 TYR A O 1
ATOM 921 N N . TYR A 1 114 ? -9.437 8.144 7.023 1.00 98.06 114 TYR A N 1
ATOM 922 C CA . TYR A 1 114 ? -9.178 6.849 7.664 1.00 98.06 114 TYR A CA 1
ATOM 923 C C . TYR A 1 114 ? -10.446 6.020 7.912 1.00 98.06 114 TYR A C 1
ATOM 925 O O . TYR A 1 114 ? -10.548 4.895 7.428 1.00 98.06 114 TYR A O 1
ATOM 933 N N . HIS A 1 115 ? -11.444 6.592 8.589 1.00 97.75 115 HIS A N 1
ATOM 934 C CA . HIS A 1 115 ? -12.700 5.890 8.863 1.00 97.75 115 HIS A CA 1
ATOM 935 C C . HIS A 1 115 ? -13.472 5.556 7.583 1.00 97.75 115 HIS A C 1
ATOM 937 O O . HIS A 1 115 ? -13.984 4.451 7.457 1.00 97.75 115 HIS A O 1
ATOM 943 N N . GLN A 1 116 ? -13.464 6.453 6.593 1.00 98.38 116 GLN A N 1
ATOM 944 C CA . GLN A 1 116 ? -14.102 6.193 5.304 1.00 98.38 116 GLN A CA 1
ATOM 945 C C . GLN A 1 116 ? -13.449 5.010 4.574 1.00 98.38 116 GLN A C 1
ATOM 947 O O . GLN A 1 116 ? -14.151 4.197 3.979 1.00 98.38 116 GLN A O 1
ATOM 952 N N . LEU A 1 117 ? -12.119 4.880 4.625 1.00 98.25 117 LEU A N 1
ATOM 953 C CA . LEU A 1 117 ? -11.412 3.734 4.044 1.00 98.25 117 LEU A CA 1
ATOM 954 C C . LEU A 1 117 ? -11.811 2.421 4.728 1.00 98.25 117 LEU A C 1
ATOM 956 O O . LEU A 1 117 ? -12.042 1.424 4.043 1.00 98.25 117 LEU A O 1
ATOM 960 N N . LEU A 1 118 ? -11.936 2.427 6.059 1.00 98.31 118 LEU A N 1
ATOM 961 C CA . LEU A 1 118 ? -12.413 1.270 6.821 1.00 98.31 118 LEU A CA 1
ATOM 962 C C . LEU A 1 118 ? -13.867 0.920 6.478 1.00 98.31 118 LEU A C 1
ATOM 964 O O . LEU A 1 118 ? -14.181 -0.252 6.284 1.00 98.31 118 LEU A O 1
ATOM 968 N N . ASP A 1 119 ? -14.736 1.921 6.341 1.00 98.31 119 ASP A N 1
ATOM 969 C CA . ASP A 1 119 ? -16.140 1.726 5.975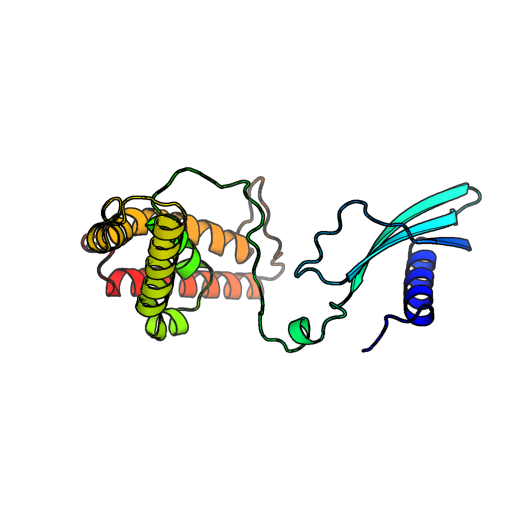 1.00 98.31 119 ASP A CA 1
ATOM 970 C C . ASP A 1 119 ? -16.280 1.143 4.564 1.00 98.31 119 ASP A C 1
ATOM 972 O O . ASP A 1 119 ? -17.062 0.213 4.358 1.00 98.31 119 ASP A O 1
ATOM 976 N N . ILE A 1 120 ? -15.490 1.635 3.601 1.00 97.81 120 ILE A N 1
ATOM 977 C CA . ILE A 1 120 ? -15.436 1.092 2.237 1.00 97.81 120 ILE A CA 1
ATOM 978 C C . ILE A 1 120 ? -14.998 -0.374 2.271 1.00 97.81 120 ILE A C 1
ATOM 980 O O . ILE A 1 120 ? -15.651 -1.221 1.654 1.00 97.81 120 ILE A O 1
ATOM 984 N N . TYR A 1 121 ? -13.922 -0.687 3.000 1.00 97.69 121 TYR A N 1
ATOM 985 C CA . TYR A 1 121 ? -13.421 -2.055 3.115 1.00 97.69 121 TYR A CA 1
ATOM 986 C C . TYR A 1 121 ? -14.469 -2.984 3.732 1.00 97.69 121 TYR A C 1
ATOM 988 O O . TYR A 1 121 ? -14.816 -4.001 3.135 1.00 97.69 121 TYR A O 1
ATOM 996 N N . PHE A 1 122 ? -15.023 -2.615 4.890 1.00 97.75 122 PHE A N 1
ATOM 997 C CA . PHE A 1 122 ? -15.960 -3.465 5.618 1.00 97.75 122 PHE A CA 1
ATOM 998 C C . PHE A 1 122 ? -17.283 -3.647 4.862 1.00 97.75 122 PHE A C 1
ATOM 1000 O O . PHE A 1 122 ? -17.816 -4.754 4.805 1.00 97.75 122 PHE A O 1
ATOM 1007 N N . THR A 1 123 ? -17.789 -2.597 4.208 1.00 97.62 123 THR A N 1
ATOM 1008 C CA . THR A 1 123 ? -18.982 -2.694 3.349 1.00 97.62 123 THR A CA 1
ATOM 1009 C C . THR A 1 123 ? -18.735 -3.641 2.176 1.00 97.62 123 THR A C 1
ATOM 1011 O O . THR A 1 123 ? -19.551 -4.518 1.903 1.00 97.62 123 THR A O 1
ATOM 1014 N N . THR A 1 124 ? -17.580 -3.519 1.516 1.00 96.62 124 THR A N 1
ATOM 1015 C CA . THR A 1 124 ? -17.205 -4.405 0.404 1.00 96.62 124 THR A CA 1
ATOM 1016 C C . THR A 1 124 ? -17.068 -5.852 0.875 1.00 96.62 124 THR A C 1
ATOM 1018 O O . THR A 1 124 ? -17.596 -6.758 0.237 1.00 96.62 124 THR A O 1
ATOM 1021 N N . PHE A 1 125 ? -16.432 -6.075 2.027 1.00 95.69 125 PHE A N 1
ATOM 1022 C CA . PHE A 1 125 ? -16.318 -7.390 2.652 1.00 95.69 125 PHE A CA 1
ATOM 1023 C C . PHE A 1 125 ? -17.695 -8.023 2.913 1.00 95.69 125 PHE A C 1
ATOM 1025 O O . PHE A 1 125 ? -17.922 -9.176 2.551 1.00 95.69 125 PHE A O 1
ATOM 1032 N N . LYS A 1 126 ? -18.649 -7.263 3.463 1.00 95.81 126 LYS A N 1
ATOM 1033 C CA . LYS A 1 126 ? -20.023 -7.740 3.700 1.00 95.81 126 LYS A CA 1
ATOM 1034 C C . LYS A 1 126 ? -20.759 -8.072 2.404 1.00 95.81 126 LYS A C 1
ATOM 1036 O O . LYS A 1 126 ? -21.466 -9.077 2.367 1.00 95.81 126 LYS A O 1
ATOM 1041 N N . ASN A 1 127 ? -20.572 -7.277 1.352 1.00 96.44 127 ASN A N 1
ATOM 1042 C CA . ASN A 1 127 ? -21.154 -7.563 0.040 1.00 96.44 127 ASN A CA 1
ATOM 1043 C C . ASN A 1 127 ? -20.616 -8.884 -0.525 1.00 96.44 127 ASN A C 1
ATOM 1045 O O . ASN A 1 127 ? -21.406 -9.726 -0.939 1.00 96.44 127 ASN A O 1
ATOM 1049 N N . ILE A 1 128 ? -19.302 -9.117 -0.437 1.00 94.81 128 ILE A N 1
ATOM 1050 C CA . ILE A 1 128 ? -18.676 -10.374 -0.879 1.00 94.81 128 ILE A CA 1
ATOM 1051 C C . ILE A 1 128 ? -19.205 -11.571 -0.074 1.00 94.81 128 ILE A C 1
ATOM 1053 O O . ILE A 1 128 ? -19.521 -12.607 -0.656 1.00 94.81 128 ILE A O 1
ATOM 1057 N N . LEU A 1 129 ? -19.354 -11.443 1.251 1.00 94.75 129 LEU A N 1
ATOM 1058 C CA . LEU A 1 129 ? -19.974 -12.497 2.065 1.00 94.75 129 LEU A CA 1
ATOM 1059 C C . LEU A 1 129 ? -21.417 -12.779 1.626 1.00 94.75 129 LEU A C 1
ATOM 1061 O O . LEU A 1 129 ? -21.808 -13.940 1.533 1.00 94.75 129 LEU A O 1
ATOM 1065 N N . SER A 1 130 ? -22.192 -11.734 1.327 1.00 95.38 130 SER A N 1
ATOM 1066 C CA . SER A 1 130 ? -23.563 -11.875 0.830 1.00 95.38 130 SER A CA 1
ATOM 1067 C C . SER A 1 130 ? -23.612 -12.602 -0.516 1.00 95.38 130 SER A C 1
ATOM 1069 O O . SER A 1 130 ? -24.437 -13.495 -0.696 1.00 95.38 130 SER A O 1
ATOM 1071 N N . GLU A 1 131 ? -22.736 -12.242 -1.456 1.00 96.94 131 GLU A N 1
ATOM 1072 C CA . GLU A 1 131 ? -22.626 -12.885 -2.773 1.00 96.94 131 GLU A CA 1
ATOM 1073 C C . GLU A 1 131 ? -22.229 -14.362 -2.652 1.00 96.94 131 GLU A C 1
ATOM 1075 O O . GLU A 1 131 ? -22.759 -15.213 -3.365 1.00 96.94 131 GLU A O 1
ATOM 1080 N N . ALA A 1 132 ? -21.362 -14.681 -1.690 1.00 95.88 132 ALA A N 1
ATOM 1081 C CA . ALA A 1 132 ? -20.956 -16.043 -1.361 1.00 95.88 132 ALA A CA 1
ATOM 1082 C C . ALA A 1 132 ? -21.988 -16.820 -0.516 1.00 95.88 132 ALA A C 1
ATOM 1084 O O . ALA A 1 132 ? -21.703 -17.942 -0.099 1.00 95.88 132 ALA A O 1
ATOM 1085 N N . GLN A 1 133 ? -23.168 -16.244 -0.242 1.00 96.44 133 GLN A N 1
ATOM 1086 C CA . GLN A 1 133 ? -24.222 -16.837 0.596 1.00 96.44 133 GLN A CA 1
ATOM 1087 C C . GLN A 1 133 ? -23.737 -17.202 2.014 1.00 96.44 133 GLN A C 1
ATOM 1089 O O . GLN A 1 133 ? -24.199 -18.167 2.624 1.00 96.44 133 GLN A O 1
ATOM 1094 N N . MET A 1 134 ? -22.797 -16.420 2.549 1.00 95.44 134 MET A N 1
ATOM 1095 C CA . MET A 1 134 ? -22.246 -16.590 3.891 1.00 95.44 134 MET A CA 1
ATOM 1096 C C . MET A 1 134 ? -23.021 -15.774 4.935 1.00 95.44 134 MET A C 1
ATOM 1098 O O . MET A 1 134 ? -23.500 -14.676 4.634 1.00 95.44 134 MET A O 1
ATOM 1102 N N . PRO A 1 135 ? -23.123 -16.257 6.190 1.00 92.88 135 PRO A N 1
ATOM 1103 C CA . PRO A 1 135 ? -23.769 -15.508 7.260 1.00 92.88 135 PRO A CA 1
ATOM 1104 C C . PRO A 1 135 ? -23.069 -14.172 7.506 1.00 92.88 135 PRO A C 1
ATOM 1106 O O . PRO A 1 135 ? -21.896 -14.118 7.869 1.00 92.88 135 PRO A O 1
ATOM 1109 N N . LEU A 1 136 ? -23.816 -13.080 7.368 1.00 89.31 136 LEU A N 1
ATOM 1110 C CA . LEU A 1 136 ? -23.290 -11.733 7.569 1.00 89.31 136 LEU A CA 1
ATOM 1111 C C . LEU A 1 136 ? -22.837 -11.490 9.019 1.00 89.31 136 LEU A C 1
ATOM 1113 O O . LEU A 1 136 ? -21.929 -10.693 9.242 1.00 89.31 136 LEU A O 1
ATOM 1117 N N . GLU A 1 137 ? -23.422 -12.182 9.993 1.00 90.88 137 GLU A N 1
ATOM 1118 C CA . GLU A 1 137 ? -23.051 -12.075 11.411 1.00 90.88 137 GLU A CA 1
ATOM 1119 C C . GLU A 1 137 ? -21.754 -12.815 11.772 1.00 90.88 137 GLU A C 1
ATOM 1121 O O . GLU A 1 137 ? -21.277 -12.682 12.895 1.00 90.88 137 GLU A O 1
ATOM 1126 N N . LEU A 1 138 ? -21.152 -13.564 10.834 1.00 91.06 138 LEU A N 1
ATOM 1127 C CA . LEU A 1 138 ? -19.900 -14.295 11.072 1.00 91.06 138 LEU A CA 1
ATOM 1128 C C . LEU A 1 138 ? -18.767 -13.365 11.531 1.00 91.06 138 LEU A C 1
ATOM 1130 O O . LEU A 1 138 ? -17.925 -13.754 12.336 1.00 91.06 138 LEU A O 1
ATOM 1134 N N . TYR A 1 139 ? -18.749 -12.140 11.004 1.00 94.62 139 TYR A N 1
ATOM 1135 C CA . TYR A 1 139 ? -17.763 -11.130 11.351 1.00 94.62 139 TYR A CA 1
ATOM 1136 C C . TYR A 1 139 ? -18.421 -9.750 11.358 1.00 94.62 139 TYR A C 1
ATOM 1138 O O . TYR A 1 139 ? -18.681 -9.142 10.315 1.00 94.62 139 TYR A O 1
ATOM 1146 N N . SER A 1 140 ? -18.774 -9.293 12.559 1.00 95.38 140 SER A N 1
ATOM 1147 C CA . SER A 1 140 ? -19.487 -8.033 12.770 1.00 95.38 140 SER A CA 1
ATOM 1148 C C . SER A 1 140 ? -18.550 -6.823 12.709 1.00 95.38 140 SER A C 1
ATOM 1150 O O . SER A 1 140 ? -17.329 -6.945 12.811 1.00 95.38 140 SER A O 1
ATOM 1152 N N . ARG A 1 141 ? -19.130 -5.621 12.586 1.00 96.25 141 ARG A N 1
ATOM 1153 C CA . ARG A 1 141 ? -18.346 -4.378 12.611 1.00 96.25 141 ARG A CA 1
ATOM 1154 C C . ARG A 1 141 ? -17.624 -4.192 13.948 1.00 96.25 141 ARG A C 1
ATOM 1156 O O . ARG A 1 141 ? -16.476 -3.775 13.955 1.00 96.25 141 ARG A O 1
ATOM 1163 N N . SER A 1 142 ? -18.266 -4.566 15.056 1.00 96.81 142 SER A N 1
ATOM 1164 C CA . SER A 1 142 ? -17.648 -4.496 16.385 1.00 96.81 142 SER A CA 1
ATOM 1165 C C . SER A 1 142 ? -16.411 -5.390 16.475 1.00 96.81 142 SER A C 1
ATOM 1167 O O . SER A 1 142 ? -15.375 -4.942 16.949 1.00 96.81 142 SER A O 1
ATOM 1169 N N . MET A 1 143 ? -16.495 -6.624 15.959 1.00 97.06 143 MET A N 1
ATOM 1170 C CA . MET A 1 143 ? -15.352 -7.547 15.925 1.00 97.06 143 MET A CA 1
ATOM 1171 C C . MET A 1 143 ? -14.216 -6.997 15.061 1.00 97.06 143 MET A C 1
ATOM 1173 O O . MET A 1 143 ? -13.059 -7.062 15.454 1.00 97.06 143 MET A O 1
ATOM 1177 N N . PHE A 1 144 ? -14.543 -6.408 13.909 1.00 97.69 144 PHE A N 1
ATOM 1178 C CA . PHE A 1 144 ? -13.558 -5.748 13.056 1.00 97.69 144 PHE A CA 1
ATOM 1179 C C . PHE A 1 144 ? -12.859 -4.577 13.762 1.00 97.69 144 PHE A C 1
ATOM 1181 O O . PHE A 1 144 ? -11.633 -4.488 13.734 1.00 97.69 144 PHE A O 1
ATOM 1188 N N . ASP A 1 145 ? -13.612 -3.710 14.442 1.00 97.19 145 ASP A N 1
ATOM 1189 C CA . ASP A 1 145 ? -13.056 -2.561 15.165 1.00 97.19 145 ASP A CA 1
ATOM 1190 C C . ASP A 1 145 ? -12.206 -2.983 16.385 1.00 97.19 145 ASP A C 1
ATOM 1192 O O . ASP A 1 145 ? -11.227 -2.314 16.728 1.00 97.19 145 ASP A O 1
ATOM 1196 N N . GLU A 1 146 ? -12.548 -4.096 17.038 1.00 96.94 146 GLU A N 1
ATOM 1197 C CA . GLU A 1 146 ? -11.737 -4.712 18.098 1.00 96.94 146 GLU A CA 1
ATOM 1198 C C . GLU A 1 146 ? -10.458 -5.346 17.544 1.00 96.94 146 GLU A C 1
ATOM 1200 O O . GLU A 1 146 ? -9.364 -5.112 18.070 1.00 96.94 146 GLU A O 1
ATOM 1205 N N . ASP A 1 147 ? -10.565 -6.087 16.443 1.00 97.69 147 ASP A N 1
ATOM 1206 C CA . ASP A 1 147 ? -9.423 -6.701 15.776 1.00 97.69 147 ASP A CA 1
ATOM 1207 C C . ASP A 1 147 ? -8.416 -5.654 15.298 1.00 97.69 147 ASP A C 1
ATOM 1209 O O . ASP A 1 147 ? -7.214 -5.878 15.434 1.00 97.69 147 ASP A O 1
ATOM 1213 N N . LEU A 1 148 ? -8.867 -4.490 14.809 1.00 98.06 148 LEU A N 1
ATOM 1214 C CA . LEU A 1 148 ? -7.981 -3.385 14.416 1.00 98.06 148 LEU A CA 1
ATOM 1215 C C . LEU A 1 148 ? -7.041 -2.965 15.555 1.00 98.06 148 LEU A C 1
ATOM 1217 O O . LEU A 1 148 ? -5.856 -2.731 15.314 1.00 98.06 148 LEU A O 1
ATOM 1221 N N . LYS A 1 149 ? -7.530 -2.938 16.800 1.00 96.94 149 LYS A N 1
ATOM 1222 C CA . LYS A 1 149 ? -6.701 -2.652 17.984 1.00 96.94 149 LYS A CA 1
ATOM 1223 C C . LYS A 1 149 ? -5.708 -3.781 18.242 1.00 96.94 149 LYS A C 1
ATOM 1225 O O . LYS A 1 149 ? -4.533 -3.526 18.495 1.00 96.94 149 LYS A O 1
ATOM 1230 N N . THR A 1 150 ? -6.169 -5.025 18.128 1.00 96.50 150 THR A N 1
ATOM 1231 C CA . THR A 1 150 ? -5.357 -6.230 18.343 1.00 96.50 150 THR A CA 1
ATOM 1232 C C . THR A 1 150 ? -4.208 -6.338 17.340 1.00 96.50 150 THR A C 1
ATOM 1234 O O . THR A 1 150 ? -3.080 -6.660 17.714 1.00 96.50 150 THR A O 1
ATOM 1237 N N . VAL A 1 151 ? -4.462 -6.044 16.062 1.00 97.00 151 VAL A N 1
ATOM 1238 C CA . VAL A 1 151 ? -3.466 -6.189 14.991 1.00 97.00 151 VAL A CA 1
ATOM 1239 C C . VAL A 1 151 ? -2.537 -4.983 14.853 1.00 97.00 151 VAL A C 1
ATOM 1241 O O . VAL A 1 151 ? -1.481 -5.113 14.228 1.00 97.00 151 VAL A O 1
ATOM 1244 N N . ALA A 1 152 ? -2.886 -3.825 15.424 1.00 97.19 152 ALA A N 1
ATOM 1245 C CA . ALA A 1 152 ? -2.131 -2.585 15.255 1.00 97.19 152 ALA A CA 1
ATOM 1246 C C . ALA A 1 152 ? -0.643 -2.697 15.633 1.00 97.19 152 ALA A C 1
ATOM 1248 O O . ALA A 1 152 ? 0.182 -2.282 14.815 1.00 97.19 152 ALA A O 1
ATOM 1249 N N . PRO A 1 153 ? -0.244 -3.299 16.775 1.00 95.62 153 PRO A N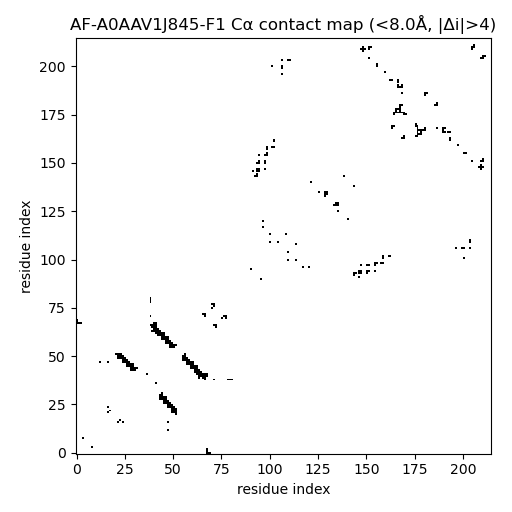 1
ATOM 1250 C CA . PRO A 1 153 ? 1.174 -3.449 17.105 1.00 95.62 153 PRO A CA 1
ATOM 1251 C C . PRO A 1 153 ? 1.936 -4.257 16.048 1.00 95.62 153 PRO A C 1
ATOM 1253 O O . PRO A 1 153 ? 3.002 -3.847 15.588 1.00 95.62 153 PRO A O 1
ATOM 1256 N N . ALA A 1 154 ? 1.359 -5.377 15.606 1.00 95.06 154 ALA A N 1
ATOM 1257 C CA . ALA A 1 154 ? 1.969 -6.235 14.597 1.00 95.06 154 ALA A CA 1
ATOM 1258 C C . ALA A 1 154 ? 2.053 -5.538 13.229 1.00 95.06 154 ALA A C 1
ATOM 1260 O O . ALA A 1 154 ? 3.078 -5.634 12.554 1.00 95.06 154 ALA A O 1
ATOM 1261 N N . CYS A 1 155 ? 1.014 -4.798 12.830 1.00 96.31 155 CYS A N 1
ATOM 1262 C CA . CYS A 1 155 ? 1.024 -4.008 11.599 1.00 96.31 155 CYS A CA 1
ATOM 1263 C C . CYS A 1 155 ? 2.105 -2.923 11.637 1.00 96.31 155 CYS A C 1
ATOM 1265 O O . CYS A 1 155 ? 2.814 -2.744 10.649 1.00 96.31 155 CYS A O 1
ATOM 1267 N N . THR A 1 156 ? 2.287 -2.243 12.773 1.00 96.25 156 THR A N 1
ATOM 1268 C CA . THR A 1 156 ? 3.337 -1.228 12.940 1.00 96.25 156 THR A CA 1
ATOM 1269 C C . THR A 1 156 ? 4.735 -1.823 12.829 1.00 96.25 156 THR A C 1
ATOM 1271 O O . THR A 1 156 ? 5.586 -1.230 12.169 1.00 96.25 156 THR A O 1
ATOM 1274 N N . ILE A 1 157 ? 4.980 -3.007 13.401 1.00 95.06 157 ILE A N 1
ATOM 1275 C CA . ILE A 1 157 ? 6.274 -3.700 13.274 1.00 95.06 157 ILE A CA 1
ATOM 1276 C C . ILE A 1 157 ? 6.574 -4.023 11.806 1.00 95.06 157 ILE A C 1
ATOM 1278 O O . ILE A 1 157 ? 7.667 -3.731 11.321 1.00 95.06 157 ILE A O 1
ATOM 1282 N N . ILE A 1 158 ? 5.607 -4.576 11.066 1.00 92.81 158 ILE A N 1
ATOM 1283 C CA . ILE A 1 158 ? 5.828 -4.892 9.647 1.00 92.81 158 ILE A CA 1
ATOM 1284 C C . ILE A 1 158 ? 5.968 -3.614 8.814 1.00 92.81 158 ILE A C 1
ATOM 1286 O O . ILE A 1 158 ? 6.855 -3.539 7.963 1.00 92.81 158 ILE A O 1
ATOM 1290 N N . ALA A 1 159 ? 5.162 -2.582 9.078 1.00 94.62 159 ALA A N 1
ATOM 1291 C CA . ALA A 1 159 ? 5.282 -1.286 8.415 1.00 94.62 159 ALA A CA 1
ATOM 1292 C C . ALA A 1 159 ? 6.661 -0.655 8.651 1.00 94.62 159 ALA A C 1
ATOM 1294 O O . ALA A 1 159 ? 7.256 -0.127 7.714 1.00 94.62 159 ALA A O 1
ATOM 1295 N N . ASN A 1 160 ? 7.207 -0.768 9.864 1.00 95.12 160 ASN A N 1
ATOM 1296 C CA . ASN A 1 160 ? 8.561 -0.334 10.192 1.00 95.12 160 ASN A CA 1
ATOM 1297 C C . ASN A 1 160 ? 9.599 -1.001 9.279 1.00 95.12 160 ASN A C 1
ATOM 1299 O O . ASN A 1 160 ? 10.368 -0.306 8.615 1.00 95.12 160 ASN A O 1
ATOM 1303 N N . THR A 1 161 ? 9.568 -2.331 9.167 1.00 91.50 161 THR A N 1
ATOM 1304 C CA . THR A 1 161 ? 10.484 -3.083 8.294 1.00 91.50 161 THR A CA 1
ATOM 1305 C C . THR A 1 161 ? 10.293 -2.741 6.816 1.00 91.50 161 THR A C 1
ATOM 1307 O O . THR A 1 161 ? 11.274 -2.515 6.106 1.00 91.50 161 THR A O 1
ATOM 1310 N N . ALA A 1 162 ? 9.047 -2.662 6.345 1.00 91.31 162 ALA A N 1
ATOM 1311 C CA . ALA A 1 162 ? 8.735 -2.349 4.954 1.00 91.31 162 ALA A CA 1
ATOM 1312 C C . ALA A 1 162 ? 9.207 -0.940 4.568 1.00 91.31 162 ALA A C 1
ATOM 1314 O O . ALA A 1 162 ? 9.849 -0.762 3.531 1.00 91.31 162 ALA A O 1
ATOM 1315 N N . ILE A 1 163 ? 8.941 0.060 5.416 1.00 93.69 163 ILE A N 1
ATOM 1316 C CA . ILE A 1 163 ? 9.336 1.446 5.160 1.00 93.69 163 ILE A CA 1
ATOM 1317 C C . ILE A 1 163 ? 10.858 1.575 5.246 1.00 93.69 163 ILE A C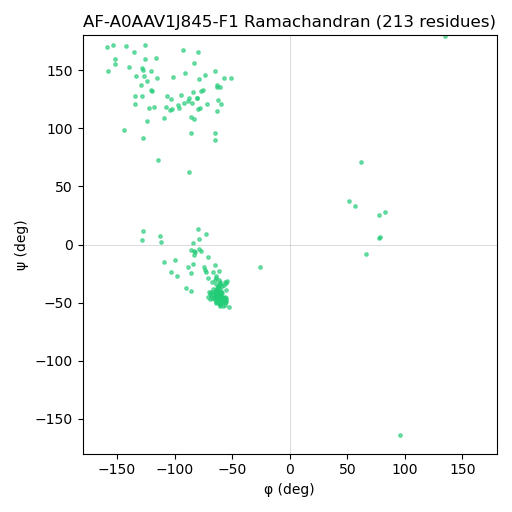 1
ATOM 1319 O O . ILE A 1 163 ? 11.445 2.185 4.356 1.00 93.69 163 ILE A O 1
ATOM 1323 N N . TRP A 1 164 ? 11.509 0.954 6.235 1.00 93.19 164 TRP A N 1
ATOM 1324 C CA . TRP A 1 164 ? 12.971 0.925 6.351 1.00 93.19 164 TRP A CA 1
ATOM 1325 C C . TRP A 1 164 ? 13.640 0.372 5.084 1.00 93.19 164 TRP A C 1
ATOM 1327 O O . TRP A 1 164 ? 14.511 1.030 4.506 1.00 93.19 164 TRP A O 1
ATOM 1337 N N . LEU A 1 165 ? 13.165 -0.778 4.591 1.00 91.69 165 LEU A N 1
ATOM 1338 C CA . LEU A 1 165 ? 13.637 -1.375 3.343 1.00 91.69 165 LEU A CA 1
ATOM 1339 C C . LEU A 1 165 ? 13.376 -0.452 2.144 1.00 91.69 165 LEU A C 1
ATOM 1341 O O . LEU A 1 165 ? 14.271 -0.225 1.329 1.00 91.69 165 LEU A O 1
ATOM 1345 N N . SER A 1 166 ? 12.168 0.109 2.035 1.00 91.06 166 SER A N 1
ATOM 1346 C CA . SER A 1 166 ? 11.794 0.990 0.920 1.00 91.06 166 SER A CA 1
ATOM 1347 C C . SER A 1 166 ? 12.564 2.314 0.901 1.00 91.06 166 SER A C 1
ATOM 1349 O O . SER A 1 166 ? 12.711 2.900 -0.165 1.00 91.06 166 SER A O 1
ATOM 1351 N N . SER A 1 167 ? 13.091 2.756 2.047 1.00 92.88 167 SER A N 1
ATOM 1352 C CA . SER A 1 167 ? 13.864 3.996 2.190 1.00 92.88 167 SER A CA 1
ATOM 1353 C C . SER A 1 167 ? 15.351 3.846 1.846 1.00 92.88 167 SER A C 1
ATOM 1355 O O . SER A 1 167 ? 16.095 4.809 1.996 1.00 92.88 167 SER A O 1
ATOM 1357 N N . GLY A 1 168 ? 15.819 2.665 1.427 1.00 92.75 168 GLY A N 1
ATOM 1358 C CA . GLY A 1 168 ? 17.246 2.441 1.136 1.00 92.75 168 GLY A CA 1
ATOM 1359 C C . GLY A 1 168 ? 18.121 2.262 2.378 1.00 92.75 168 GLY A C 1
ATOM 1360 O O . GLY A 1 168 ? 19.336 2.164 2.264 1.00 92.75 168 GLY A O 1
ATOM 1361 N N . LEU A 1 169 ? 17.516 2.201 3.567 1.00 92.56 169 LEU A N 1
ATOM 1362 C CA . LEU A 1 169 ? 18.242 2.171 4.839 1.00 92.56 169 LEU A CA 1
ATOM 1363 C C . LEU A 1 169 ? 18.740 0.773 5.229 1.00 92.56 169 LEU A C 1
ATOM 1365 O O . LEU A 1 169 ? 19.458 0.630 6.218 1.00 92.56 169 LEU A O 1
ATOM 1369 N N . GLN A 1 170 ? 18.350 -0.250 4.470 1.00 88.25 170 GLN A N 1
ATOM 1370 C CA . GLN A 1 170 ? 18.788 -1.622 4.674 1.00 88.25 170 GLN A CA 1
ATOM 1371 C C . GLN A 1 170 ? 20.150 -1.856 4.006 1.00 88.25 170 GLN A C 1
ATOM 1373 O O . GLN A 1 170 ? 20.230 -1.923 2.778 1.00 88.25 170 GLN A O 1
ATOM 1378 N N . GLN A 1 171 ? 21.203 -1.992 4.817 1.00 78.31 171 GLN A N 1
ATOM 1379 C CA . GLN A 1 171 ? 22.582 -2.217 4.362 1.00 78.31 171 GLN A CA 1
ATOM 1380 C C . GLN A 1 171 ? 22.999 -3.697 4.400 1.00 78.31 171 GLN A C 1
ATOM 1382 O O . GLN A 1 171 ? 23.840 -4.112 3.603 1.00 78.31 171 GLN A O 1
ATOM 1387 N N . GLU A 1 172 ? 22.405 -4.511 5.280 1.00 76.06 172 GLU A N 1
ATOM 1388 C CA . GLU A 1 172 ? 22.871 -5.874 5.563 1.00 76.06 172 GLU A CA 1
ATOM 1389 C C . GLU A 1 172 ? 21.752 -6.913 5.449 1.00 76.06 172 GLU A C 1
ATOM 1391 O O . GLU A 1 172 ? 20.713 -6.804 6.090 1.00 76.06 172 GLU A O 1
ATOM 1396 N N . GLY A 1 173 ? 21.973 -7.977 4.674 1.00 72.25 173 GLY A N 1
ATOM 1397 C CA . GLY A 1 173 ? 21.060 -9.121 4.596 1.00 72.25 173 GLY A CA 1
ATOM 1398 C C . GLY A 1 173 ? 20.785 -9.605 3.174 1.00 72.25 173 GLY A C 1
ATOM 1399 O O . GLY A 1 173 ? 21.287 -9.064 2.188 1.00 72.25 173 GLY A O 1
ATOM 1400 N N . HIS A 1 174 ? 19.970 -10.658 3.069 1.00 76.25 174 HIS A N 1
ATOM 1401 C CA . HIS A 1 174 ? 19.618 -11.280 1.786 1.00 76.25 174 HIS A CA 1
ATOM 1402 C C . HIS A 1 174 ? 18.637 -10.445 0.952 1.00 76.25 174 HIS A C 1
ATOM 1404 O O . HIS A 1 174 ? 18.588 -10.590 -0.267 1.00 76.25 174 HIS A O 1
ATOM 1410 N N . VAL A 1 175 ? 17.877 -9.552 1.594 1.00 76.50 175 VAL A N 1
ATOM 1411 C CA . VAL A 1 175 ? 16.934 -8.645 0.931 1.00 76.50 175 VAL A CA 1
ATOM 1412 C C . VAL A 1 175 ? 17.570 -7.263 0.842 1.00 76.50 175 VAL A C 1
ATOM 1414 O O . VAL A 1 175 ? 17.841 -6.637 1.865 1.00 76.50 175 VAL A O 1
ATOM 1417 N N . ARG A 1 176 ? 17.804 -6.788 -0.384 1.00 78.25 176 ARG A N 1
ATOM 1418 C CA . ARG A 1 176 ? 18.387 -5.466 -0.653 1.00 78.25 176 ARG A CA 1
ATOM 1419 C C . ARG A 1 176 ? 17.311 -4.470 -1.059 1.00 78.25 176 ARG A C 1
ATOM 1421 O O . ARG A 1 176 ? 16.368 -4.823 -1.769 1.00 78.25 176 ARG A O 1
ATOM 1428 N N . SER A 1 177 ? 17.474 -3.218 -0.639 1.00 84.00 177 SER A N 1
ATOM 1429 C CA . SER A 1 177 ? 16.635 -2.141 -1.156 1.00 84.00 177 SER A CA 1
ATOM 1430 C C . SER A 1 177 ? 16.888 -1.922 -2.647 1.00 84.00 177 SER A C 1
ATOM 1432 O O . SER A 1 177 ? 17.999 -2.114 -3.139 1.00 84.00 177 SER A O 1
ATOM 1434 N N . LYS A 1 178 ? 15.852 -1.478 -3.366 1.00 83.81 178 LYS A N 1
ATOM 1435 C CA . LYS A 1 178 ? 16.003 -0.966 -4.737 1.00 83.81 178 LYS A CA 1
ATOM 1436 C C . LYS A 1 178 ? 16.628 0.430 -4.764 1.00 83.81 178 LYS A C 1
ATOM 1438 O O . LYS A 1 178 ? 17.108 0.847 -5.813 1.00 83.81 178 LYS A O 1
ATOM 1443 N N . ILE A 1 179 ? 16.584 1.152 -3.644 1.00 87.19 179 ILE A N 1
ATOM 1444 C CA . ILE A 1 179 ? 17.207 2.465 -3.499 1.00 87.19 179 ILE A CA 1
ATOM 1445 C C . ILE A 1 179 ? 18.616 2.259 -2.949 1.00 87.19 179 ILE A C 1
ATOM 1447 O O . ILE A 1 179 ? 18.782 1.689 -1.873 1.00 87.19 179 ILE A O 1
ATOM 1451 N N . VAL A 1 180 ? 19.615 2.738 -3.688 1.00 89.31 180 VAL A N 1
ATOM 1452 C CA . VAL A 1 180 ? 21.014 2.776 -3.253 1.00 89.31 180 VAL A CA 1
ATOM 1453 C C . VAL A 1 180 ? 21.338 4.210 -2.840 1.00 89.31 180 VAL A C 1
ATOM 1455 O O . VAL A 1 180 ? 21.099 5.144 -3.603 1.00 89.31 180 VAL A O 1
ATOM 1458 N N . LEU A 1 181 ? 21.829 4.381 -1.614 1.00 91.75 181 LEU A N 1
ATOM 1459 C CA . LEU A 1 181 ? 22.202 5.675 -1.044 1.00 91.75 181 LEU A CA 1
ATOM 1460 C C . LEU A 1 181 ? 23.731 5.791 -1.061 1.00 91.75 181 LEU A C 1
ATOM 1462 O O . LEU A 1 181 ? 24.417 5.021 -0.391 1.00 91.75 181 LEU A O 1
ATOM 1466 N N . GLU A 1 182 ? 24.262 6.739 -1.830 1.00 92.62 182 GLU A N 1
ATOM 1467 C CA . GLU A 1 182 ? 25.705 6.858 -2.100 1.00 92.62 182 GLU A CA 1
ATOM 1468 C C . GLU A 1 182 ? 26.371 7.979 -1.295 1.00 92.62 182 GLU A C 1
ATOM 1470 O O . GLU A 1 182 ? 27.575 7.944 -1.056 1.00 92.62 182 GLU A O 1
ATOM 1475 N N . THR A 1 183 ? 25.596 8.978 -0.866 1.00 95.44 183 THR A N 1
ATOM 1476 C CA . THR A 1 183 ? 26.106 10.183 -0.195 1.00 95.44 183 THR A CA 1
ATOM 1477 C C . THR A 1 183 ? 25.518 10.362 1.200 1.00 95.44 183 THR A C 1
ATOM 1479 O O . THR A 1 183 ? 24.349 10.050 1.437 1.00 95.44 183 THR A O 1
ATOM 1482 N N . ASP A 1 184 ? 26.280 10.970 2.111 1.00 95.00 184 ASP A N 1
ATOM 1483 C CA . ASP A 1 184 ? 25.824 11.270 3.480 1.00 95.00 184 ASP A CA 1
ATOM 1484 C C . ASP A 1 184 ? 24.544 12.117 3.510 1.00 95.00 184 ASP A C 1
ATOM 1486 O O . ASP A 1 184 ? 23.685 11.960 4.384 1.00 95.00 184 ASP A O 1
ATOM 1490 N N . LYS A 1 185 ? 24.379 13.000 2.517 1.00 96.12 185 LYS A N 1
ATOM 1491 C CA . LYS A 1 185 ? 23.168 13.805 2.356 1.00 96.12 185 LYS A CA 1
ATOM 1492 C C . LYS A 1 185 ? 21.945 12.925 2.080 1.00 96.12 185 LYS A C 1
ATOM 1494 O O . LYS A 1 185 ? 20.941 13.063 2.773 1.00 96.12 185 LYS A O 1
ATOM 1499 N N . GLN A 1 186 ? 22.043 11.999 1.123 1.00 95.12 186 GLN A N 1
ATOM 1500 C CA . GLN A 1 186 ? 20.967 11.049 0.812 1.00 95.12 186 GLN A CA 1
ATOM 1501 C C . GLN A 1 186 ? 20.625 10.173 2.022 1.00 95.12 186 GLN A C 1
ATOM 1503 O O . GLN A 1 186 ? 19.450 9.958 2.311 1.00 95.12 186 GLN A O 1
ATOM 1508 N N . TRP A 1 187 ? 21.638 9.719 2.767 1.00 95.38 187 TRP A N 1
ATOM 1509 C CA . TRP A 1 187 ? 21.447 8.978 4.016 1.00 95.38 187 TRP A CA 1
ATOM 1510 C C . TRP A 1 187 ? 20.666 9.783 5.054 1.00 95.38 187 TRP A C 1
ATOM 1512 O O . TRP A 1 187 ? 19.677 9.299 5.606 1.00 95.38 187 TRP A O 1
ATOM 1522 N N . THR A 1 188 ? 21.068 11.030 5.284 1.00 96.81 188 THR A N 1
ATOM 1523 C CA . THR A 1 188 ? 20.410 11.919 6.250 1.00 96.81 188 THR A CA 1
ATOM 1524 C C . THR A 1 188 ? 18.949 12.174 5.873 1.00 96.81 188 THR A C 1
ATOM 1526 O O . THR A 1 188 ? 18.056 12.059 6.716 1.00 96.81 188 THR A O 1
ATOM 1529 N N . GLU A 1 189 ? 18.681 12.457 4.597 1.00 96.62 189 GLU A N 1
ATOM 1530 C CA . GLU A 1 189 ? 17.328 12.685 4.077 1.00 96.62 189 GLU A CA 1
ATOM 1531 C C . GLU A 1 189 ? 16.448 11.428 4.179 1.00 96.62 189 GLU A C 1
ATOM 1533 O O . GLU A 1 189 ? 15.284 11.513 4.594 1.00 96.62 189 GLU A O 1
ATOM 1538 N N . ALA A 1 190 ? 16.999 10.251 3.864 1.00 95.94 190 ALA A N 1
ATOM 1539 C CA . ALA A 1 190 ? 16.300 8.973 3.971 1.00 95.94 190 ALA A CA 1
ATOM 1540 C C . ALA A 1 190 ? 15.937 8.640 5.426 1.00 95.94 190 ALA A C 1
ATOM 1542 O O . ALA A 1 190 ? 14.790 8.284 5.710 1.00 95.94 190 ALA A O 1
ATOM 1543 N N . VAL A 1 191 ? 16.875 8.819 6.366 1.00 96.75 191 VAL A N 1
ATOM 1544 C CA . VAL A 1 191 ? 16.634 8.619 7.805 1.00 96.75 191 VAL A CA 1
ATOM 1545 C C . VAL A 1 191 ? 15.562 9.577 8.315 1.00 96.75 191 VAL A C 1
ATOM 1547 O O . VAL A 1 191 ? 14.657 9.151 9.036 1.00 96.75 191 VAL A O 1
ATOM 1550 N N . GLN A 1 192 ? 15.623 10.857 7.938 1.00 97.44 192 GLN A N 1
ATOM 1551 C CA . GLN A 1 192 ? 14.629 11.835 8.374 1.00 97.44 192 GLN A CA 1
ATOM 1552 C C . GLN A 1 192 ? 13.236 11.500 7.829 1.00 97.44 192 GLN A C 1
ATOM 1554 O O . GLN A 1 192 ? 12.254 11.521 8.573 1.00 97.44 192 GLN A O 1
ATOM 1559 N N . THR A 1 193 ? 13.148 11.134 6.549 1.00 95.31 193 THR A N 1
ATOM 1560 C CA . THR A 1 193 ? 11.888 10.731 5.909 1.00 95.31 193 THR A CA 1
ATOM 1561 C C . THR A 1 193 ? 11.301 9.487 6.570 1.00 95.31 193 THR A C 1
ATOM 1563 O O . THR A 1 193 ? 10.107 9.451 6.870 1.00 95.31 193 THR A O 1
ATOM 1566 N N . TYR A 1 194 ? 12.139 8.484 6.838 1.00 96.31 194 TYR A N 1
ATOM 1567 C CA . TYR A 1 194 ? 11.756 7.272 7.553 1.00 96.31 194 TYR A CA 1
ATOM 1568 C C . TYR A 1 194 ? 11.199 7.586 8.946 1.00 96.31 194 TYR A C 1
ATOM 1570 O O . TYR A 1 194 ? 10.072 7.193 9.248 1.00 96.31 194 TYR A O 1
ATOM 1578 N N . LYS A 1 195 ? 11.939 8.352 9.762 1.00 96.94 195 LYS A N 1
ATOM 1579 C CA . LYS A 1 195 ? 11.510 8.745 11.114 1.00 96.94 195 LYS A CA 1
ATOM 1580 C C . LYS A 1 195 ? 10.167 9.466 11.080 1.00 96.94 195 LYS A C 1
ATOM 1582 O O . LYS A 1 195 ? 9.248 9.060 11.780 1.00 96.94 195 LYS A O 1
ATOM 1587 N N . ASN A 1 196 ? 10.022 10.461 10.204 1.00 96.19 196 ASN A N 1
ATOM 1588 C CA . ASN A 1 196 ? 8.777 11.214 10.059 1.00 96.19 196 ASN A CA 1
ATOM 1589 C C . ASN A 1 196 ? 7.593 10.302 9.699 1.00 96.19 196 ASN A C 1
ATOM 1591 O O . ASN A 1 196 ? 6.505 10.456 10.252 1.00 96.19 196 ASN A O 1
ATOM 1595 N N . ARG A 1 197 ? 7.795 9.333 8.795 1.00 95.94 197 ARG A N 1
ATOM 1596 C CA . ARG A 1 197 ? 6.751 8.373 8.410 1.00 95.94 197 ARG A CA 1
ATOM 1597 C C . ARG A 1 197 ? 6.342 7.483 9.579 1.00 95.94 197 ARG A C 1
ATOM 1599 O O . ARG A 1 197 ? 5.148 7.402 9.856 1.00 95.94 197 ARG A O 1
ATOM 1606 N N . ILE A 1 198 ? 7.298 6.866 10.272 1.00 96.81 198 ILE A N 1
ATOM 1607 C CA . ILE A 1 198 ? 7.004 5.975 11.403 1.00 96.81 198 ILE A CA 1
ATOM 1608 C C . ILE A 1 198 ? 6.345 6.737 12.549 1.00 96.81 198 ILE A C 1
ATOM 1610 O O . ILE A 1 198 ? 5.298 6.303 13.021 1.00 96.81 198 ILE A O 1
ATOM 1614 N N . SER A 1 199 ? 6.877 7.902 12.930 1.00 96.25 199 SER A N 1
ATOM 1615 C CA . SER A 1 199 ? 6.256 8.755 13.949 1.00 96.25 199 SER A CA 1
ATOM 1616 C C . SER A 1 199 ? 4.819 9.106 13.577 1.00 96.25 199 SER A C 1
ATOM 1618 O O . SER A 1 199 ? 3.925 8.908 14.388 1.00 96.25 199 SER A O 1
ATOM 1620 N N . SER A 1 200 ? 4.563 9.495 12.322 1.00 96.75 200 SER A N 1
ATOM 1621 C CA . SER A 1 200 ? 3.198 9.809 11.889 1.00 96.75 200 SER A CA 1
ATOM 1622 C C . SER A 1 200 ? 2.242 8.615 11.979 1.00 96.75 200 SER A C 1
ATOM 1624 O O . SER A 1 200 ? 1.079 8.798 12.313 1.00 96.75 200 SER A O 1
ATOM 1626 N N . ILE A 1 201 ? 2.713 7.391 11.705 1.00 97.06 201 ILE A N 1
ATOM 1627 C CA . ILE A 1 201 ? 1.900 6.176 11.849 1.00 97.06 201 ILE A CA 1
ATOM 1628 C C . ILE A 1 201 ? 1.593 5.929 13.327 1.00 97.06 201 ILE A C 1
ATOM 1630 O O . ILE A 1 201 ? 0.447 5.660 13.668 1.00 97.06 201 ILE A O 1
ATOM 1634 N N . VAL A 1 202 ? 2.592 6.040 14.205 1.00 96.25 202 VAL A N 1
ATOM 1635 C CA . VAL A 1 202 ? 2.405 5.854 15.650 1.00 96.25 202 VAL A CA 1
ATOM 1636 C C . VAL A 1 202 ? 1.436 6.893 16.218 1.00 96.25 202 VAL A C 1
ATOM 1638 O O . VAL A 1 202 ? 0.523 6.520 16.955 1.00 96.25 202 VAL A O 1
ATOM 1641 N N . ASP A 1 203 ? 1.580 8.162 15.835 1.00 96.12 203 ASP A N 1
ATOM 1642 C CA . ASP A 1 203 ? 0.692 9.248 16.256 1.00 96.12 203 ASP A CA 1
ATOM 1643 C C . ASP A 1 203 ? -0.745 9.007 15.779 1.00 96.12 203 ASP A C 1
ATOM 1645 O O . ASP A 1 203 ? -1.685 9.097 16.571 1.00 96.12 203 ASP A O 1
ATOM 1649 N N . ASP A 1 204 ? -0.920 8.643 14.503 1.00 96.56 204 ASP A N 1
ATOM 1650 C CA . ASP A 1 204 ? -2.234 8.363 13.923 1.00 96.56 204 ASP A CA 1
ATOM 1651 C C . ASP A 1 204 ? -2.909 7.191 14.670 1.00 96.56 204 ASP A C 1
ATOM 1653 O O . ASP A 1 204 ? -4.017 7.345 15.182 1.00 96.56 204 ASP A O 1
ATOM 1657 N N . LEU A 1 205 ? -2.226 6.051 14.836 1.00 96.31 205 LEU A N 1
ATOM 1658 C CA . LEU A 1 205 ? -2.770 4.873 15.532 1.00 96.31 205 LEU A CA 1
ATOM 1659 C C . LEU A 1 205 ? -3.053 5.129 17.022 1.00 96.31 205 LEU A C 1
ATOM 1661 O O . LEU A 1 205 ? -4.022 4.602 17.574 1.00 96.31 205 LEU A O 1
ATOM 1665 N N . THR A 1 206 ? -2.242 5.963 17.673 1.00 95.12 206 THR A N 1
ATOM 1666 C CA . THR A 1 206 ? -2.504 6.413 19.047 1.00 95.12 206 THR A CA 1
ATOM 1667 C C . THR A 1 206 ? -3.767 7.267 19.095 1.00 95.12 206 THR A C 1
ATOM 1669 O O . THR A 1 206 ? -4.622 7.043 19.950 1.00 95.12 206 THR A O 1
ATOM 1672 N N . SER A 1 207 ? -3.935 8.192 18.143 1.00 94.94 207 SER A N 1
ATOM 1673 C CA . SER A 1 207 ? -5.127 9.044 18.052 1.00 94.94 207 SER A CA 1
ATOM 1674 C C . SER A 1 207 ? -6.410 8.252 17.773 1.00 94.94 207 SER A C 1
ATOM 1676 O O . SER A 1 207 ? -7.479 8.633 18.243 1.00 94.94 207 SER A O 1
ATOM 1678 N N . TYR A 1 208 ? -6.302 7.113 17.082 1.00 95.06 208 TYR A N 1
ATOM 1679 C CA . TYR A 1 208 ? -7.412 6.179 16.853 1.00 95.06 208 TYR A CA 1
ATOM 1680 C C . TYR A 1 208 ? -7.710 5.282 18.065 1.00 95.06 208 TYR A C 1
ATOM 1682 O O . TYR A 1 208 ? -8.668 4.511 18.046 1.00 95.06 208 TYR A O 1
ATOM 1690 N N . GLY A 1 209 ? -6.907 5.375 19.130 1.00 94.25 209 GLY A N 1
ATOM 1691 C CA . GLY A 1 209 ? -7.086 4.608 20.360 1.00 94.25 209 GLY A CA 1
ATOM 1692 C C . GLY A 1 209 ? -6.613 3.159 20.259 1.00 94.25 209 GLY A C 1
ATOM 1693 O O . GLY A 1 209 ? -7.125 2.307 20.982 1.00 94.25 209 GLY A O 1
ATOM 1694 N N . TYR A 1 210 ? -5.670 2.849 19.362 1.00 95.12 210 TYR A N 1
ATOM 1695 C CA . TYR A 1 210 ? -5.167 1.477 19.192 1.00 95.12 210 TYR A CA 1
ATOM 1696 C C . TYR A 1 210 ? -3.994 1.163 20.123 1.00 95.12 210 TYR A C 1
ATOM 1698 O O . TYR A 1 210 ? -3.719 0.002 20.412 1.00 95.12 210 TYR A O 1
ATOM 1706 N N . PHE A 1 211 ? -3.332 2.196 20.645 1.00 87.69 211 PHE A N 1
ATOM 1707 C CA . PHE A 1 211 ? -2.235 2.076 21.601 1.00 87.69 211 PHE A CA 1
ATOM 1708 C C . PHE A 1 211 ? -2.623 2.674 22.953 1.00 87.69 211 PHE A C 1
ATOM 1710 O O . PHE A 1 211 ? -2.162 3.740 23.344 1.00 87.69 211 PHE A O 1
ATOM 1717 N N . THR A 1 212 ? -3.490 1.982 23.691 1.00 67.06 212 THR A N 1
ATOM 1718 C CA . THR A 1 212 ? -3.985 2.431 25.005 1.00 67.06 212 THR A CA 1
ATOM 1719 C C . THR A 1 212 ? -3.053 2.106 26.180 1.00 67.06 212 THR A C 1
ATOM 1721 O O . THR A 1 212 ? -3.305 2.569 27.291 1.00 67.06 212 THR A O 1
ATOM 1724 N N . HIS A 1 213 ? -1.961 1.359 25.959 1.00 56.47 213 HIS A N 1
ATOM 1725 C CA . HIS A 1 213 ? -1.062 0.886 27.027 1.00 56.47 213 HIS A CA 1
ATOM 1726 C C . HIS A 1 213 ? 0.430 1.210 26.837 1.00 56.47 213 HIS A C 1
ATOM 1728 O O . HIS A 1 213 ? 1.249 0.702 27.594 1.00 56.47 213 HIS A O 1
ATOM 1734 N N . MET A 1 214 ? 0.810 2.068 25.884 1.00 48.41 214 MET A N 1
ATOM 1735 C CA . MET A 1 214 ? 2.202 2.538 25.763 1.00 48.41 214 MET A CA 1
ATOM 1736 C C . MET A 1 214 ? 2.452 3.774 26.643 1.00 48.41 214 MET A C 1
ATOM 1738 O O . MET A 1 214 ? 2.721 4.859 26.132 1.00 48.41 214 MET A O 1
ATOM 1742 N N . LYS A 1 215 ? 2.303 3.614 27.962 1.00 33.41 215 LYS A N 1
ATOM 1743 C CA . LYS A 1 215 ? 2.826 4.561 28.957 1.00 33.41 215 LYS A CA 1
ATOM 1744 C C . LYS A 1 215 ? 4.108 4.019 29.565 1.00 33.41 215 LYS A C 1
ATOM 1746 O O . LYS A 1 215 ? 4.127 2.804 29.854 1.00 33.41 215 LYS A O 1
#

pLDDT: mean 87.43, std 12.36, range [33.41, 98.38]

Secondary structure (DSSP, 8-state):
-----HHHHHHHHHHHHHHHT-SEEEEEE---SS----TT-EEEEEEEEEEETTEEEEEEEEEEE--SSGGGTSSS--------GGG-----HHHHHHHHHHHHS-HHHHHHHHHHHHHHHHHHHHHHHHHTT--GGGS-HHHHHHHHHHHHHHHHHHHHHHHHHHTT---SSSSPPS----SHHHHHHHHHHHHHHHHHHHHHHHHTT--SS--

InterPro domains:
  IPR004119 Ecdysteroid kinase-like [PF02958] (74-132)
  IPR015897 CHK kinase-like [SM00587] (1-131)

Sequence (215 aa):
MSQISEEYLNKVLSKVASLCGFEKWTYERETFENIAQNYFGVIIPFVLNGEKHGANESLRIVFKLAPNDERYRDGRPISACIIDYQTTRISSPAYDVLYLIITSTSSQLRKQYYHQLLDIYFTTFKNILSEAQMPLELYSRSMFDEDLKTVAPACTIIANTAIWLSSGLQQEGHVRSKIVLETDKQWTEAVQTYKNRISSIVDDLTSYGYFTHMK

Solvent-accessible surface area (backbone atoms only — not comparable to full-atom values): 12979 Å² total; per-residue (Å²): 131,79,73,85,50,67,68,58,52,49,54,51,50,52,52,50,38,55,76,73,54,40,81,48,72,52,73,47,79,58,78,71,94,76,70,80,87,46,98,77,29,43,74,48,40,33,40,38,40,26,35,41,96,90,37,83,49,76,48,81,46,71,47,72,39,79,50,76,53,62,70,73,66,69,83,50,88,84,78,86,80,92,74,82,70,88,79,71,72,94,71,61,71,37,44,58,57,49,38,49,50,67,68,72,52,52,61,72,53,42,79,75,39,46,68,58,54,51,50,54,50,53,54,51,52,50,50,53,34,54,76,67,73,42,72,71,76,80,67,41,70,68,56,43,61,51,40,38,36,69,35,41,66,62,36,48,56,52,41,50,55,52,48,41,34,70,50,26,72,45,86,78,71,96,73,71,36,92,44,84,67,90,45,74,65,53,46,52,52,34,52,52,53,50,50,55,53,52,50,43,49,52,52,50,41,41,74,72,61,44,56,85,73,86,121

Mean predicted aligned error: 10.56 Å

Organism: NCBI:txid320188

Nearest PDB structures (foldseek):
  8esd-assembly1_S  TM=5.216E-01  e=4.365E-01  Homo sapiens
  4rt0-assembly1_A  TM=4.427E-01  e=1.634E+00  Pseudomonas aeruginosa PAO1
  6bp6-assembly1_B  TM=4.675E-01  e=2.177E+00  Homo sapiens
  8s9i-assembly1_A  TM=2.682E-01  e=6.116E+00  Tequatrovirus

Foldseek 3Di:
DPDPDPVNVVVVVVVVCVVVAFPDKDKDWDDDPDDPPDDQADKIWMWIWGDHPNDIDIDIDIDGDHHPDCVSVPPDDPDDDDDDCVPPDDDDPLLVQLLCDLQPDDLVCCVPCVVVSVVVSLVVVLVVCVVVVHDSVPADPVNSLVVNLVNLVVSLVVSLVVLCLQLQVDDDDPRHRPDDDDDPVSVVVSVVVSVVSSVSSVVSCVVSVSPVDPD

Radius of gyration: 24.23 Å; Cα contacts (8 Å, |Δi|>4): 201; chains: 1; bounding box: 55×32×69 Å